Protein AF-A0A950WHE6-F1 (afdb_monomer_lite)

Foldseek 3Di:
DPPPPVVCPVVVVVLVVQQVVCCVPPVDRDNDPLLLLQLLLLLVLLPLLLVLLVVCLVPPVQLLNVCSVPADPHSCCQQPPCPHSQNVSVHSVRNSVCSVVSSVNSCVVCVPSLVVQLVVLLVVLLPQAFPCFVQAADVPHVLVCCVPPHDPVSNVVCCVDCSNVRNDDDDPVNRVVLVVLLVVLLVLLVVLLVLCVVVVHPLNVLSVVLNVQLSVQSSCDRSSHPRHNVSNNVSSVSRNVSSVVSVVVSVVPDPDD

Secondary structure (DSSP, 8-state):
----THHHHHHHHHHHHHHHHHHHHHS---SSTTTHHHHHHHHHHHSHHHHHHHHHHHHH--TTGGGGGG--SSHHHHHH-TTSHHHHTT-HHHHHHHHHHHHHHHHHH-HHHHHHHHHHHHHHHHH---S-TT-S--TTTTHHHHHHHS-HHHHHHHHTSTTTTT-----HHHHHHHHHHHHHHHHHHHHHHHHHHHTT-THHHHHHHHHHHHHHHHIIIIISS---HHHH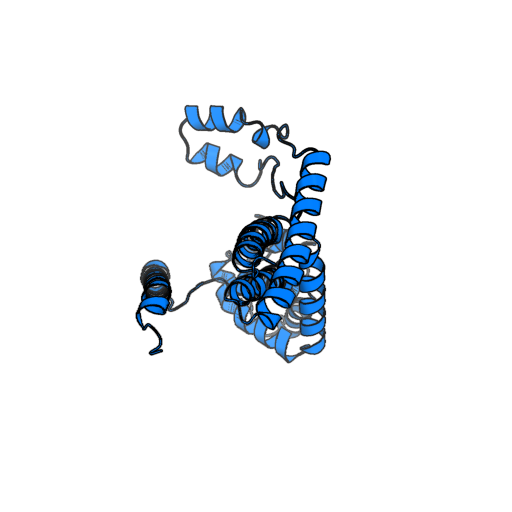HHHHTHHHHHHHHHHHHHHHTS---

Structure (mmCIF, N/CA/C/O backbone):
data_AF-A0A950WHE6-F1
#
_entry.id   AF-A0A950WHE6-F1
#
loop_
_atom_site.group_PDB
_atom_site.id
_atom_site.type_symbol
_atom_site.label_atom_id
_atom_site.label_alt_id
_atom_site.label_comp_id
_atom_site.label_asym_id
_atom_site.label_entity_id
_atom_site.label_seq_id
_atom_site.pdbx_PDB_ins_code
_atom_site.Cartn_x
_atom_site.Cartn_y
_atom_site.Cartn_z
_atom_site.occupancy
_atom_site.B_iso_or_equiv
_atom_site.auth_seq_id
_atom_site.auth_comp_id
_atom_site.auth_asym_id
_atom_site.auth_atom_id
_atom_site.pdbx_PDB_model_num
ATOM 1 N N . GLY A 1 1 ? -35.016 -7.925 12.624 1.00 45.34 1 GLY A N 1
ATOM 2 C CA . GLY A 1 1 ? -35.057 -6.762 11.718 1.00 45.34 1 GLY A CA 1
ATOM 3 C C . GLY A 1 1 ? -34.747 -7.239 10.319 1.00 45.34 1 GLY A C 1
ATOM 4 O O . GLY A 1 1 ? -33.824 -8.028 10.174 1.00 45.34 1 GLY A O 1
ATOM 5 N N . ARG A 1 2 ? -35.537 -6.843 9.314 1.00 50.69 2 ARG A N 1
ATOM 6 C CA . ARG A 1 2 ? -35.245 -7.173 7.909 1.00 50.69 2 ARG A CA 1
ATOM 7 C C . ARG A 1 2 ? -33.917 -6.495 7.535 1.00 50.69 2 ARG A C 1
ATOM 9 O O . ARG A 1 2 ? -33.765 -5.323 7.880 1.00 50.69 2 ARG A O 1
ATOM 16 N N . PRO A 1 3 ? -32.951 -7.184 6.907 1.00 52.34 3 PRO A N 1
ATOM 17 C CA . PRO A 1 3 ? -31.735 -6.527 6.447 1.00 52.34 3 PRO A CA 1
ATOM 18 C C . PRO A 1 3 ? -32.130 -5.417 5.466 1.00 52.34 3 PRO A C 1
ATOM 20 O O . PRO A 1 3 ? -32.827 -5.671 4.485 1.00 52.34 3 PRO A O 1
ATOM 23 N N . ASN A 1 4 ? -31.749 -4.173 5.766 1.00 60.53 4 ASN A N 1
ATOM 24 C CA . ASN A 1 4 ? -31.996 -3.036 4.885 1.00 60.53 4 ASN A CA 1
ATOM 25 C C . ASN A 1 4 ? -31.201 -3.246 3.591 1.00 60.53 4 ASN A C 1
ATOM 27 O O . ASN A 1 4 ? -30.007 -2.950 3.542 1.00 60.53 4 ASN A O 1
ATOM 31 N N . CYS A 1 5 ? -31.868 -3.717 2.534 1.00 56.06 5 CYS A N 1
ATOM 32 C CA . CYS A 1 5 ? -31.293 -3.880 1.194 1.00 56.06 5 CYS A CA 1
ATOM 33 C C . CYS A 1 5 ? -30.616 -2.598 0.660 1.00 56.06 5 CYS A C 1
ATOM 35 O O . CYS A 1 5 ? -29.763 -2.681 -0.217 1.00 56.06 5 CYS A O 1
ATOM 37 N N . GLY A 1 6 ? -30.930 -1.422 1.220 1.00 63.22 6 GLY A N 1
ATOM 38 C CA . GLY A 1 6 ? -30.308 -0.146 0.857 1.00 63.22 6 GLY A CA 1
ATOM 39 C C . GLY A 1 6 ? -28.840 0.023 1.273 1.00 63.22 6 GLY A C 1
ATOM 40 O O . GLY A 1 6 ? -28.131 0.789 0.632 1.00 63.22 6 GLY A O 1
ATOM 41 N N . VAL A 1 7 ? -28.341 -0.695 2.290 1.00 73.38 7 VAL A N 1
ATOM 42 C CA . VAL A 1 7 ? -26.958 -0.493 2.786 1.00 73.38 7 VAL A CA 1
ATOM 43 C C . VAL A 1 7 ? -25.913 -0.993 1.783 1.00 73.38 7 VAL A C 1
ATOM 45 O O . VAL A 1 7 ? -24.841 -0.406 1.660 1.00 73.38 7 VAL A O 1
ATOM 48 N N . LEU A 1 8 ? -26.237 -2.041 1.020 1.00 83.50 8 LEU A N 1
ATOM 49 C CA . LEU A 1 8 ? -25.351 -2.577 -0.017 1.00 83.50 8 LEU A CA 1
ATOM 50 C C . LEU A 1 8 ? -25.575 -1.937 -1.389 1.00 83.50 8 LEU A C 1
ATOM 52 O O . LEU A 1 8 ? -24.740 -2.102 -2.273 1.00 83.50 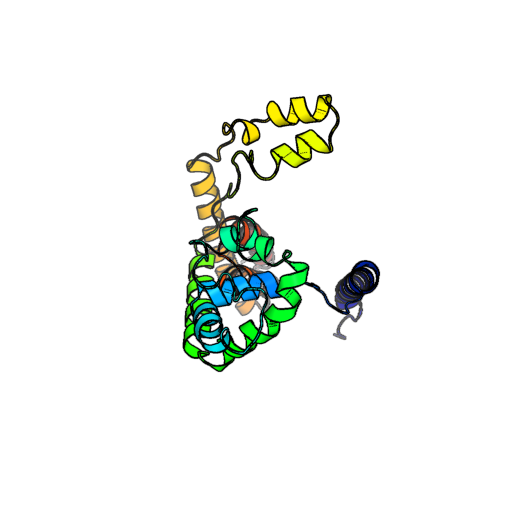8 LEU A O 1
ATOM 56 N N . ALA A 1 9 ? -26.658 -1.178 -1.575 1.00 86.38 9 ALA A N 1
ATOM 57 C CA . ALA A 1 9 ? -26.959 -0.558 -2.860 1.00 86.38 9 ALA A CA 1
ATOM 58 C C . ALA A 1 9 ? -25.828 0.380 -3.301 1.00 86.38 9 ALA A C 1
ATOM 60 O O . ALA A 1 9 ? -25.343 0.256 -4.419 1.00 86.38 9 ALA A O 1
ATOM 61 N N . ALA A 1 10 ? -25.347 1.248 -2.406 1.00 87.19 10 ALA A N 1
ATOM 62 C CA . ALA A 1 10 ? -24.261 2.181 -2.702 1.00 87.19 10 ALA A CA 1
ATOM 63 C C . ALA A 1 10 ? -22.937 1.495 -3.112 1.00 87.19 10 ALA A C 1
ATOM 65 O O . ALA A 1 10 ? -22.432 1.822 -4.188 1.00 87.19 10 ALA A O 1
ATOM 66 N N . PRO A 1 11 ? -22.368 0.535 -2.348 1.00 89.38 11 PRO A N 1
ATOM 67 C CA . PRO A 1 11 ? -21.137 -0.134 -2.766 1.00 89.38 11 PRO A CA 1
ATOM 68 C C . PRO A 1 11 ? -21.323 -0.966 -4.040 1.00 89.38 11 PRO A C 1
ATOM 70 O O . PRO A 1 11 ? -20.419 -0.995 -4.870 1.00 89.38 11 PRO A O 1
ATOM 73 N N . ILE A 1 12 ? -22.489 -1.590 -4.250 1.00 92.69 12 ILE A N 1
ATOM 74 C CA . ILE A 1 12 ? -22.782 -2.309 -5.500 1.00 92.69 12 ILE A CA 1
ATOM 75 C C . ILE A 1 12 ? -22.782 -1.347 -6.689 1.00 92.69 12 ILE A C 1
ATOM 77 O O . ILE A 1 12 ? -22.157 -1.639 -7.705 1.00 92.69 12 ILE A O 1
ATOM 81 N N . LEU A 1 13 ? -23.435 -0.190 -6.560 1.00 93.56 13 LEU A N 1
ATOM 82 C CA . LEU A 1 13 ? -23.495 0.816 -7.621 1.00 93.56 13 LEU A CA 1
ATOM 83 C C . LEU A 1 13 ? -22.106 1.389 -7.926 1.00 93.56 13 LEU A C 1
ATOM 85 O O . LEU A 1 13 ? -21.753 1.550 -9.092 1.00 93.56 13 LEU A O 1
ATOM 89 N N . ALA A 1 14 ? -21.290 1.617 -6.894 1.00 92.06 14 ALA A N 1
ATOM 90 C CA . ALA A 1 14 ? -19.902 2.041 -7.049 1.00 92.06 14 ALA A CA 1
ATOM 91 C C . ALA A 1 14 ? -19.050 0.983 -7.774 1.00 92.06 14 ALA A C 1
ATOM 93 O O . ALA A 1 14 ? -18.326 1.318 -8.711 1.00 92.06 14 ALA A O 1
ATOM 94 N N . MET A 1 15 ? -19.169 -0.297 -7.398 1.00 93.75 15 MET A N 1
ATOM 95 C CA . MET A 1 15 ? -18.480 -1.396 -8.089 1.00 93.75 15 MET A CA 1
ATOM 96 C C . MET A 1 15 ? -18.940 -1.524 -9.543 1.00 93.75 15 MET A C 1
ATOM 98 O O . MET A 1 15 ? -18.107 -1.667 -10.434 1.00 93.75 15 MET A O 1
ATOM 102 N N . ALA A 1 16 ? -20.246 -1.425 -9.803 1.00 93.88 16 ALA A N 1
ATOM 103 C CA . ALA A 1 16 ? -20.796 -1.482 -11.153 1.00 93.88 16 ALA A CA 1
ATOM 104 C C . ALA A 1 16 ? -20.282 -0.324 -12.022 1.00 93.88 16 ALA A C 1
ATOM 106 O O . ALA A 1 16 ? -19.856 -0.552 -13.156 1.00 93.88 16 ALA A O 1
ATOM 107 N N . ALA A 1 17 ? -20.253 0.900 -11.487 1.00 94.06 17 ALA A N 1
ATOM 108 C CA . ALA A 1 17 ? -19.699 2.061 -12.178 1.00 94.06 17 ALA A CA 1
ATOM 109 C C . ALA A 1 17 ? -18.202 1.883 -12.487 1.00 94.06 17 ALA A C 1
ATOM 111 O O . ALA A 1 17 ? -17.773 2.138 -13.613 1.00 94.06 17 ALA A O 1
ATOM 112 N N . LEU A 1 18 ? -17.421 1.376 -11.525 1.00 93.44 18 LEU A N 1
ATOM 113 C CA . LEU A 1 18 ? -15.992 1.111 -11.702 1.00 93.44 18 LEU A CA 1
ATOM 114 C C . LEU A 1 18 ? -15.733 0.059 -12.790 1.00 93.44 18 LEU A C 1
ATOM 116 O O . LEU A 1 18 ? -14.922 0.281 -13.688 1.00 93.44 18 LEU A O 1
ATOM 120 N N . VAL A 1 19 ? -16.453 -1.066 -12.750 1.00 95.00 19 VAL A N 1
ATOM 121 C CA . VAL A 1 19 ? -16.343 -2.122 -13.768 1.00 95.00 19 VAL A CA 1
ATOM 122 C C . VAL A 1 19 ? -16.750 -1.593 -15.141 1.00 95.00 19 VAL A C 1
ATOM 124 O O . VAL A 1 19 ? -16.059 -1.860 -16.120 1.00 95.00 19 VAL A O 1
ATOM 127 N N . THR A 1 20 ? -17.822 -0.802 -15.221 1.00 95.19 20 THR A N 1
ATOM 128 C CA . THR A 1 20 ? -18.281 -0.202 -16.484 1.00 95.19 20 THR A CA 1
ATOM 129 C C . THR A 1 20 ? -17.207 0.700 -17.088 1.00 95.19 20 THR A C 1
ATOM 131 O O . THR A 1 20 ? -16.910 0.586 -18.276 1.00 95.19 20 THR A O 1
ATOM 134 N N . MET A 1 21 ? -16.562 1.539 -16.272 1.00 92.94 21 MET A N 1
ATOM 135 C CA . MET A 1 21 ? -15.446 2.366 -16.735 1.00 92.94 21 MET A CA 1
ATOM 136 C C . MET A 1 21 ? -14.259 1.532 -17.214 1.00 92.94 21 MET A C 1
ATOM 138 O O . MET A 1 21 ? -13.680 1.832 -18.255 1.00 92.94 21 MET A O 1
ATOM 142 N N . ASN A 1 22 ? -13.923 0.451 -16.513 1.00 92.50 22 ASN A N 1
ATOM 143 C CA . ASN A 1 22 ? -12.840 -0.439 -16.926 1.00 92.50 22 ASN A CA 1
ATOM 144 C C . ASN A 1 22 ? -13.149 -1.182 -18.236 1.00 92.50 22 ASN A C 1
ATOM 146 O O . ASN A 1 22 ? -12.255 -1.368 -19.066 1.00 92.50 22 ASN A O 1
ATOM 150 N N . VAL A 1 23 ? -14.409 -1.548 -18.476 1.00 92.69 23 VAL A N 1
ATOM 151 C CA . VAL A 1 23 ? -14.842 -2.087 -19.772 1.00 92.69 23 VAL A CA 1
ATOM 152 C C . VAL A 1 23 ? -14.713 -1.020 -20.860 1.00 92.69 23 VAL A C 1
ATOM 154 O O . VAL A 1 23 ? -14.126 -1.300 -21.900 1.00 92.69 23 VAL A O 1
ATOM 157 N N . ALA A 1 24 ? -15.177 0.207 -20.617 1.00 93.81 24 ALA A N 1
ATOM 158 C CA . ALA A 1 24 ? -15.126 1.287 -21.603 1.00 93.81 24 ALA A CA 1
ATOM 159 C C . ALA A 1 24 ? -13.689 1.724 -21.954 1.00 93.81 24 ALA A C 1
ATOM 161 O O . ALA A 1 24 ? -13.370 1.911 -23.125 1.00 93.81 24 ALA A O 1
ATOM 162 N N . ALA A 1 25 ? -12.810 1.864 -20.958 1.00 91.12 25 ALA A N 1
ATOM 163 C CA . ALA A 1 25 ? -11.447 2.370 -21.143 1.00 91.12 25 ALA A CA 1
ATOM 164 C C . ALA A 1 25 ? -10.425 1.280 -21.510 1.00 91.12 25 ALA A C 1
ATOM 166 O O . ALA A 1 25 ? -9.402 1.562 -22.141 1.00 91.12 25 ALA A O 1
ATOM 167 N N . HIS A 1 26 ? -10.656 0.033 -21.086 1.00 88.06 26 HIS A N 1
ATOM 168 C CA . HIS A 1 26 ? -9.668 -1.044 -21.198 1.00 88.06 26 HIS A CA 1
ATOM 169 C C . HIS A 1 26 ? -10.203 -2.332 -21.828 1.00 88.06 26 HIS A C 1
ATOM 171 O O . HIS A 1 26 ? -9.409 -3.244 -22.062 1.00 88.06 26 HIS A O 1
ATOM 177 N N . GLY A 1 27 ? -11.507 -2.432 -22.101 1.00 86.94 27 GLY A N 1
ATOM 178 C CA . GLY A 1 27 ? -12.127 -3.635 -22.661 1.00 86.94 27 GLY A CA 1
ATOM 179 C C . GLY A 1 27 ? -12.122 -4.833 -21.708 1.00 86.94 27 GLY A C 1
ATOM 180 O O . GLY A 1 27 ? -12.186 -5.970 -22.165 1.00 86.94 27 GLY A O 1
ATOM 181 N N . ARG A 1 28 ? -11.990 -4.611 -20.390 1.00 85.44 28 ARG A N 1
ATOM 182 C CA . ARG A 1 28 ? -11.867 -5.679 -19.382 1.00 85.44 28 ARG A CA 1
ATOM 183 C C . ARG A 1 28 ? -12.930 -5.556 -18.295 1.00 85.44 28 ARG A C 1
ATOM 185 O O . ARG A 1 28 ? -13.057 -4.510 -17.665 1.00 85.44 28 ARG A O 1
ATOM 192 N N . VAL A 1 29 ? -13.620 -6.661 -18.011 1.00 89.94 29 VAL A N 1
ATOM 193 C CA . VAL A 1 29 ? -14.501 -6.794 -16.841 1.00 89.94 29 VAL A CA 1
ATOM 194 C C . VAL A 1 29 ? -13.625 -7.046 -15.614 1.00 89.94 29 VAL A C 1
ATOM 196 O O . VAL A 1 29 ? -13.277 -8.180 -15.303 1.00 89.94 29 VAL A O 1
ATOM 199 N N . SER A 1 30 ? -13.193 -5.975 -14.953 1.00 87.56 30 SER A N 1
ATOM 200 C CA . SER A 1 30 ? -12.344 -6.054 -13.763 1.00 87.56 30 SER A CA 1
ATOM 201 C C . SER A 1 30 ? -12.554 -4.837 -12.866 1.00 87.56 30 SER A C 1
ATOM 203 O O . SER A 1 30 ? -12.912 -3.764 -13.347 1.00 87.56 30 SER A O 1
ATOM 205 N N . LEU A 1 31 ? -12.305 -4.992 -11.564 1.00 86.25 31 LEU A N 1
ATOM 206 C CA . LEU A 1 31 ? -12.176 -3.868 -10.629 1.00 86.25 31 LEU A CA 1
ATOM 207 C C . LEU A 1 31 ? -10.817 -3.165 -10.782 1.00 86.25 31 LEU A C 1
ATOM 209 O O . LEU A 1 31 ? -10.718 -1.961 -10.573 1.00 86.25 31 LEU A O 1
ATOM 213 N N . SER A 1 32 ? -9.784 -3.914 -11.176 1.00 87.31 32 SER A N 1
ATOM 214 C CA . SER A 1 32 ? -8.417 -3.430 -11.379 1.00 87.31 32 SER A CA 1
ATOM 215 C C . SER A 1 32 ? -7.785 -4.158 -12.576 1.00 87.31 32 SER A C 1
ATOM 217 O O . SER A 1 32 ? -7.240 -5.254 -12.421 1.00 87.31 32 SER A O 1
ATOM 219 N N . PRO A 1 33 ? -7.882 -3.602 -13.800 1.00 85.62 33 PRO A N 1
ATOM 220 C CA . PRO A 1 33 ? -7.503 -4.293 -15.039 1.00 85.62 33 PRO A CA 1
ATOM 221 C C . PRO A 1 33 ? -6.046 -4.760 -15.125 1.00 85.62 33 PRO A C 1
ATOM 223 O O . PRO A 1 33 ? -5.769 -5.697 -15.874 1.00 85.62 33 PRO A O 1
ATOM 226 N N . TYR A 1 34 ? -5.146 -4.112 -14.378 1.00 90.88 34 TYR A N 1
ATOM 227 C CA . TYR A 1 34 ? -3.704 -4.392 -14.335 1.00 90.88 34 TYR A CA 1
ATOM 228 C C . TYR A 1 34 ? -3.183 -4.544 -12.895 1.00 90.88 34 TYR A C 1
ATOM 230 O O . TYR A 1 34 ? -1.987 -4.407 -12.644 1.00 90.88 34 TYR A O 1
ATOM 238 N N . GLY A 1 35 ? -4.075 -4.821 -11.934 1.00 90.00 35 GLY A N 1
ATOM 239 C CA . GLY A 1 35 ? -3.703 -5.012 -10.526 1.00 90.00 35 GLY A CA 1
ATOM 240 C C . GLY A 1 35 ? -2.755 -6.193 -10.302 1.00 90.00 35 GLY A C 1
ATOM 241 O O . GLY A 1 35 ? -1.994 -6.196 -9.337 1.00 90.00 35 GLY A O 1
ATOM 242 N N . ASN A 1 36 ? -2.738 -7.151 -11.233 1.00 94.56 36 ASN A N 1
ATOM 243 C CA . ASN A 1 36 ? -1.827 -8.289 -11.218 1.00 94.56 36 ASN A CA 1
ATOM 244 C C . ASN A 1 36 ? -0.343 -7.894 -11.281 1.00 94.56 36 ASN A C 1
ATOM 246 O O . ASN A 1 36 ? 0.488 -8.677 -10.846 1.00 94.56 36 ASN A O 1
ATOM 250 N N . MET A 1 37 ? 0.012 -6.688 -11.735 1.00 96.94 37 MET A N 1
ATOM 251 C CA . MET A 1 37 ? 1.408 -6.231 -11.731 1.00 96.94 37 MET A CA 1
ATOM 252 C C . MET A 1 37 ? 1.974 -6.056 -10.319 1.00 96.94 37 MET A C 1
ATOM 254 O O . MET A 1 37 ? 3.142 -6.361 -10.092 1.00 96.94 37 MET A O 1
ATOM 258 N N . PHE A 1 38 ? 1.155 -5.608 -9.364 1.00 95.94 38 PHE A N 1
ATOM 259 C CA . PHE A 1 38 ? 1.584 -5.486 -7.969 1.00 95.94 38 PHE A CA 1
ATOM 260 C C . PHE A 1 38 ? 1.803 -6.857 -7.342 1.00 95.94 38 PHE A C 1
ATOM 262 O O . PHE A 1 38 ? 2.835 -7.080 -6.714 1.00 95.94 38 PHE A O 1
ATOM 269 N N . LEU A 1 39 ? 0.881 -7.792 -7.589 1.00 96.31 39 LEU A N 1
ATOM 270 C CA . LEU A 1 39 ? 1.026 -9.161 -7.109 1.00 96.31 39 LEU A CA 1
ATOM 271 C C . LEU A 1 39 ? 2.199 -9.875 -7.792 1.00 96.31 39 LEU A C 1
ATOM 273 O O . LEU A 1 39 ? 2.942 -10.574 -7.121 1.00 96.31 39 LEU A O 1
ATOM 277 N N . LEU A 1 40 ? 2.421 -9.649 -9.092 1.00 98.12 40 LEU A N 1
ATOM 278 C CA . LEU A 1 40 ? 3.587 -10.158 -9.814 1.00 98.12 40 LEU A CA 1
ATOM 279 C C . LEU A 1 40 ? 4.885 -9.669 -9.168 1.00 98.12 40 LEU A C 1
ATOM 281 O O . LEU A 1 40 ? 5.777 -10.467 -8.899 1.00 98.12 40 LEU A O 1
ATOM 285 N N . ALA A 1 41 ? 4.994 -8.364 -8.906 1.00 97.81 41 ALA A N 1
ATOM 286 C CA . ALA A 1 41 ? 6.146 -7.824 -8.200 1.00 97.81 41 ALA A CA 1
ATOM 287 C C . ALA A 1 41 ? 6.277 -8.466 -6.810 1.00 97.81 41 ALA A C 1
ATOM 289 O O . ALA A 1 41 ? 7.365 -8.896 -6.442 1.00 97.81 41 ALA A O 1
ATOM 290 N N . ARG A 1 42 ? 5.176 -8.607 -6.064 1.00 96.69 42 ARG A N 1
ATOM 291 C CA . ARG A 1 42 ? 5.186 -9.221 -4.732 1.00 96.69 42 ARG A CA 1
ATOM 292 C C . ARG A 1 42 ? 5.735 -10.648 -4.755 1.00 96.69 42 ARG A C 1
ATOM 294 O O . ARG A 1 42 ? 6.759 -10.880 -4.120 1.00 96.69 42 ARG A O 1
ATOM 301 N N . VAL A 1 43 ? 5.170 -11.542 -5.572 1.00 97.88 43 VAL A N 1
ATOM 302 C CA . VAL A 1 43 ? 5.629 -12.944 -5.660 1.00 97.88 43 VAL A CA 1
ATOM 303 C C . VAL A 1 43 ? 7.088 -13.037 -6.124 1.00 97.88 43 VAL A C 1
ATOM 305 O O . VAL A 1 43 ? 7.830 -13.920 -5.700 1.00 97.88 43 VAL A O 1
ATOM 308 N N . ILE A 1 44 ? 7.544 -12.122 -6.991 1.00 97.88 44 ILE A N 1
ATOM 309 C CA . ILE A 1 44 ? 8.940 -12.081 -7.451 1.00 97.88 44 ILE A CA 1
ATOM 310 C C . ILE A 1 44 ? 9.884 -11.742 -6.297 1.00 97.88 44 ILE A C 1
ATOM 312 O O . ILE A 1 44 ? 10.888 -12.431 -6.114 1.00 97.88 44 ILE A O 1
ATOM 316 N N . TYR A 1 45 ? 9.558 -10.710 -5.519 1.00 97.50 45 TYR A N 1
ATOM 317 C CA . TYR A 1 45 ? 10.395 -10.236 -4.415 1.00 97.50 45 TYR A CA 1
ATOM 318 C C . TYR A 1 45 ? 10.192 -11.015 -3.107 1.00 97.50 45 TYR A C 1
ATOM 320 O O . TYR A 1 45 ? 11.015 -10.890 -2.204 1.00 97.50 45 TYR A O 1
ATOM 328 N N . ASP A 1 46 ? 9.155 -11.849 -3.012 1.00 97.62 46 ASP A N 1
ATOM 329 C CA . ASP A 1 46 ? 9.041 -12.908 -2.000 1.00 97.62 46 ASP A CA 1
ATOM 330 C C . ASP A 1 46 ? 9.909 -14.129 -2.326 1.00 97.62 46 ASP A C 1
ATOM 332 O O . ASP A 1 46 ? 10.263 -14.891 -1.428 1.00 97.62 46 ASP A O 1
ATOM 336 N N . GLY A 1 47 ? 10.297 -14.298 -3.595 1.00 97.25 47 GLY A N 1
ATOM 337 C CA . GLY A 1 47 ? 11.163 -15.381 -4.062 1.00 97.25 47 GLY A CA 1
ATOM 338 C C . GLY A 1 47 ? 10.487 -16.351 -5.039 1.00 97.25 47 GLY A C 1
ATOM 339 O O . GLY A 1 47 ? 11.059 -16.570 -6.114 1.00 97.25 47 GLY A O 1
ATOM 340 N N . PRO A 1 48 ? 9.290 -16.908 -4.748 1.00 98.00 48 PRO A N 1
ATOM 341 C CA . PRO A 1 48 ? 8.625 -17.887 -5.613 1.00 98.00 48 PRO A CA 1
ATOM 342 C C . PRO A 1 48 ? 8.450 -17.446 -7.071 1.00 98.00 48 PRO A C 1
ATOM 344 O O . PRO A 1 48 ? 8.677 -18.230 -7.990 1.00 98.00 48 PRO A O 1
ATOM 347 N N . GLY A 1 49 ? 8.116 -16.177 -7.312 1.00 97.62 49 GLY A N 1
ATOM 348 C CA . GLY A 1 49 ? 7.985 -15.620 -8.659 1.00 97.62 49 GLY A CA 1
ATOM 349 C C . GLY A 1 49 ? 9.309 -15.558 -9.418 1.00 97.62 49 GLY A C 1
ATOM 350 O O . GLY A 1 49 ? 9.351 -15.855 -10.610 1.00 97.62 49 GLY A O 1
ATOM 351 N N . MET A 1 50 ? 10.410 -15.232 -8.736 1.00 97.81 50 MET A N 1
ATOM 352 C CA . MET A 1 50 ? 11.742 -15.240 -9.347 1.00 97.81 50 MET A CA 1
ATOM 353 C C . MET A 1 50 ? 12.193 -16.669 -9.671 1.00 97.81 50 MET A C 1
ATOM 355 O O . MET A 1 50 ? 12.792 -16.909 -10.719 1.00 97.81 50 MET A O 1
ATOM 359 N N . GLN A 1 51 ? 11.867 -17.635 -8.810 1.00 97.25 51 GLN A N 1
ATOM 360 C CA . GLN A 1 51 ? 12.107 -19.049 -9.087 1.00 97.25 51 GLN A CA 1
ATOM 361 C C . GLN A 1 51 ? 11.297 -19.527 -10.300 1.00 97.25 51 GLN A C 1
ATOM 363 O O . GLN A 1 51 ? 11.869 -20.142 -11.199 1.00 97.25 51 GLN A O 1
ATOM 368 N N . ALA A 1 52 ? 10.008 -19.181 -10.375 1.00 97.25 52 ALA A N 1
ATOM 369 C CA . ALA A 1 52 ? 9.155 -19.498 -11.518 1.00 97.25 52 ALA A CA 1
ATOM 370 C C . ALA A 1 52 ? 9.722 -18.924 -12.829 1.00 97.25 52 ALA A C 1
ATOM 372 O O . ALA A 1 52 ? 9.816 -19.634 -13.830 1.00 97.25 52 ALA A O 1
ATOM 373 N N . LEU A 1 53 ? 10.175 -17.666 -12.819 1.00 97.75 53 LEU A N 1
ATOM 374 C CA . LEU A 1 53 ? 10.836 -17.052 -13.973 1.00 97.75 53 LEU A CA 1
ATOM 375 C C . LEU A 1 53 ? 12.088 -17.834 -14.392 1.00 97.75 53 LEU A C 1
ATOM 377 O O . LEU A 1 53 ? 12.201 -18.223 -15.551 1.00 97.75 53 LEU A O 1
ATOM 381 N N . ARG A 1 54 ? 13.005 -18.118 -13.462 1.00 96.88 54 ARG A N 1
ATOM 382 C CA . ARG A 1 54 ? 14.258 -18.834 -13.766 1.00 96.88 54 ARG A CA 1
ATOM 383 C C . ARG A 1 54 ? 14.019 -20.234 -14.328 1.00 96.88 54 ARG A C 1
ATOM 385 O O . ARG A 1 54 ? 14.710 -20.633 -15.261 1.00 96.88 54 ARG A O 1
ATOM 392 N N . THR A 1 55 ? 13.038 -20.956 -13.795 1.00 96.94 55 THR A N 1
ATOM 393 C CA . THR A 1 55 ? 12.717 -22.319 -14.237 1.00 96.94 55 THR A CA 1
ATOM 394 C C . THR A 1 55 ? 12.043 -22.340 -15.608 1.00 96.94 55 THR A C 1
ATOM 396 O O . THR A 1 55 ? 12.386 -23.168 -16.450 1.00 96.94 55 THR A O 1
ATOM 399 N N . HIS A 1 56 ? 11.090 -21.439 -15.861 1.00 96.88 56 HIS A N 1
ATOM 400 C CA . HIS A 1 56 ? 10.213 -21.543 -17.032 1.00 96.88 56 HIS A CA 1
ATOM 401 C C . HIS A 1 56 ? 10.627 -20.663 -18.213 1.00 96.88 56 HIS A C 1
ATOM 403 O O . HIS A 1 56 ? 10.235 -20.949 -19.347 1.00 96.88 56 HIS A O 1
ATOM 409 N N . CYS A 1 57 ? 11.459 -19.640 -18.006 1.00 96.62 57 CYS A N 1
ATOM 410 C CA . CYS A 1 57 ? 11.859 -18.734 -19.081 1.00 96.62 57 CYS A CA 1
ATOM 411 C C . CYS A 1 57 ? 12.494 -19.374 -20.327 1.00 96.62 57 CYS A C 1
ATOM 413 O O . CYS A 1 57 ? 12.231 -18.858 -21.415 1.00 96.62 57 CYS A O 1
ATOM 415 N N . PRO A 1 58 ? 13.238 -20.496 -20.246 1.00 94.94 58 PRO A N 1
ATOM 416 C CA . PRO A 1 58 ? 13.749 -21.169 -21.442 1.00 94.94 58 PRO A CA 1
ATOM 417 C C . PRO A 1 58 ? 12.668 -21.656 -22.423 1.00 94.94 58 PRO A C 1
ATOM 419 O O . PRO A 1 58 ? 12.975 -21.877 -23.590 1.00 94.94 58 PRO A O 1
ATOM 422 N N . SER A 1 59 ? 11.419 -21.837 -21.973 1.00 93.62 59 SER A N 1
ATOM 423 C CA . SER A 1 59 ? 10.327 -22.398 -22.790 1.00 93.62 59 SER A CA 1
ATOM 424 C C . SER A 1 59 ? 9.043 -21.560 -22.818 1.00 93.62 59 SER A C 1
ATOM 426 O O . SER A 1 59 ? 8.255 -21.698 -23.749 1.00 93.62 59 SER A O 1
ATOM 428 N N . ALA A 1 60 ? 8.822 -20.679 -21.839 1.00 94.44 60 ALA A N 1
ATOM 429 C CA . ALA A 1 60 ? 7.553 -19.970 -21.678 1.00 94.44 60 ALA A CA 1
ATOM 430 C C . ALA A 1 60 ? 7.362 -18.775 -22.627 1.00 94.44 60 ALA A C 1
ATOM 432 O O . ALA A 1 60 ? 6.229 -18.388 -22.900 1.00 94.44 60 ALA A O 1
ATOM 433 N N . GLY A 1 61 ? 8.452 -18.163 -23.106 1.00 94.56 61 GLY A N 1
ATOM 434 C CA . GLY A 1 61 ? 8.383 -17.002 -24.001 1.00 94.56 61 GLY A CA 1
ATOM 435 C C . GLY A 1 61 ? 7.804 -15.729 -23.367 1.00 94.56 61 GLY A C 1
ATOM 436 O O . GLY A 1 61 ? 7.391 -14.828 -24.096 1.00 94.56 61 GLY A O 1
ATOM 437 N N . TRP A 1 62 ? 7.763 -15.630 -22.032 1.00 97.69 62 TRP A N 1
ATOM 438 C CA . TRP A 1 62 ? 7.265 -14.434 -21.347 1.00 97.69 62 TRP A CA 1
ATOM 439 C C . TRP A 1 62 ? 8.150 -13.216 -21.602 1.00 97.69 62 TRP A C 1
ATOM 441 O O . TRP A 1 62 ? 9.377 -13.302 -21.695 1.00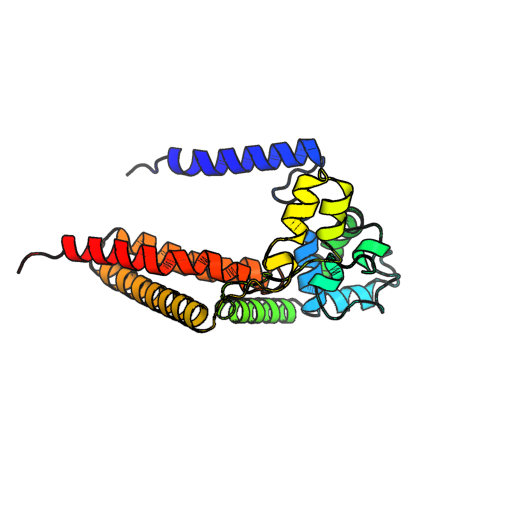 97.69 62 TRP A O 1
ATOM 451 N N . ARG A 1 63 ? 7.527 -12.040 -21.613 1.00 97.62 63 ARG A N 1
ATOM 452 C CA . ARG A 1 63 ? 8.175 -10.757 -21.906 1.00 97.62 63 ARG A CA 1
ATOM 453 C C . ARG A 1 63 ? 9.307 -10.393 -20.947 1.00 97.62 63 ARG A C 1
ATOM 455 O O . ARG A 1 63 ? 10.210 -9.658 -21.332 1.00 97.62 63 ARG A O 1
ATOM 462 N N . LEU A 1 64 ? 9.268 -10.895 -19.712 1.00 97.88 64 LEU A N 1
ATOM 463 C CA . LEU A 1 64 ? 10.304 -10.647 -18.703 1.00 97.88 64 LEU A CA 1
ATOM 464 C C . LEU A 1 64 ? 11.544 -11.539 -18.865 1.00 97.88 64 LEU A C 1
ATOM 466 O O . LEU A 1 64 ? 12.587 -11.234 -18.289 1.00 97.88 64 LEU A O 1
ATOM 470 N N . CYS A 1 65 ? 11.468 -12.612 -19.655 1.00 97.81 65 CYS A N 1
ATOM 471 C CA . CYS A 1 65 ? 12.548 -13.592 -19.763 1.00 97.81 65 CYS A CA 1
ATOM 472 C C . CYS A 1 65 ? 13.887 -13.044 -20.280 1.00 97.81 65 CYS A C 1
ATOM 474 O O . CYS A 1 65 ? 14.912 -13.407 -19.705 1.00 97.81 65 CYS A O 1
ATOM 476 N N . PRO A 1 66 ? 13.936 -12.105 -21.249 1.00 97.50 66 PRO A N 1
ATOM 477 C CA . PRO A 1 66 ? 15.192 -11.465 -21.665 1.00 97.50 66 PRO A CA 1
ATOM 478 C C . PRO A 1 66 ? 15.887 -10.625 -20.574 1.00 97.50 66 PRO A C 1
ATOM 480 O O . PRO A 1 66 ? 16.978 -10.087 -20.787 1.00 97.50 66 PRO A O 1
ATOM 483 N N . PHE A 1 67 ? 15.244 -10.448 -19.418 1.00 96.94 67 PHE A N 1
ATOM 484 C CA . PHE A 1 67 ? 15.704 -9.586 -18.334 1.00 96.94 67 PHE A CA 1
ATOM 485 C C . PHE A 1 67 ? 15.857 -10.323 -17.000 1.00 96.94 67 PHE A C 1
ATOM 487 O O . PHE A 1 67 ? 16.146 -9.659 -16.010 1.00 96.94 67 PHE A O 1
ATOM 494 N N . VAL A 1 68 ? 15.691 -11.653 -16.953 1.00 96.06 68 VAL A N 1
ATOM 495 C CA . VAL A 1 68 ? 15.644 -12.441 -15.701 1.00 96.06 68 VAL A CA 1
ATOM 496 C C . VAL A 1 68 ? 16.862 -12.227 -14.786 1.00 96.06 68 VAL A C 1
ATOM 498 O O . VAL A 1 68 ? 16.711 -12.177 -13.568 1.00 96.06 68 VAL A O 1
ATOM 501 N N . ASP A 1 69 ? 18.041 -11.978 -15.361 1.00 94.56 69 ASP A N 1
ATOM 502 C CA . ASP A 1 69 ? 19.291 -11.742 -14.619 1.00 94.56 69 ASP A CA 1
ATOM 503 C C . ASP A 1 69 ? 19.568 -10.259 -14.302 1.00 94.56 69 ASP A C 1
ATOM 505 O O . ASP A 1 69 ? 20.618 -9.918 -13.763 1.00 94.56 69 ASP A O 1
ATOM 509 N N . ARG A 1 70 ? 18.649 -9.350 -14.651 1.00 93.88 70 ARG A N 1
ATOM 510 C CA . ARG A 1 70 ? 18.811 -7.887 -14.519 1.00 93.88 70 ARG A CA 1
ATOM 511 C C . ARG A 1 70 ? 17.699 -7.233 -13.699 1.00 93.88 70 ARG A C 1
ATOM 513 O O . ARG A 1 70 ? 17.358 -6.071 -13.916 1.00 93.88 70 ARG A O 1
ATOM 520 N N . PHE A 1 71 ? 17.103 -7.975 -12.771 1.00 96.94 71 PHE A N 1
ATOM 521 C CA . PHE A 1 71 ? 16.093 -7.418 -11.877 1.00 96.94 71 PHE A CA 1
ATOM 522 C C . PHE A 1 71 ? 16.738 -6.483 -10.845 1.00 96.94 71 PHE A C 1
ATOM 524 O O . PHE A 1 71 ? 17.795 -6.809 -10.299 1.00 96.94 71 PHE A O 1
ATOM 531 N N . PRO A 1 72 ? 16.126 -5.321 -10.562 1.00 96.56 72 PRO A N 1
ATOM 532 C CA . PRO A 1 72 ? 16.638 -4.404 -9.555 1.00 96.56 72 PRO A CA 1
ATOM 533 C C . PRO A 1 72 ? 16.414 -4.951 -8.140 1.00 96.56 72 PRO A C 1
ATOM 535 O O . PRO A 1 72 ? 15.717 -5.944 -7.934 1.00 96.56 72 PRO A O 1
ATOM 538 N N . GLN A 1 73 ? 16.972 -4.276 -7.137 1.00 94.94 73 GLN A N 1
ATOM 539 C CA . GLN A 1 73 ? 16.920 -4.747 -5.750 1.00 94.94 73 GLN A CA 1
ATOM 540 C C . GLN A 1 73 ? 15.530 -4.668 -5.104 1.00 94.94 73 GLN A C 1
ATOM 542 O O . GLN A 1 73 ? 15.281 -5.387 -4.141 1.00 94.94 73 GLN A O 1
ATOM 547 N N . THR A 1 74 ? 14.626 -3.816 -5.603 1.00 95.00 74 THR A N 1
ATOM 548 C CA . THR A 1 74 ? 13.306 -3.607 -4.985 1.00 95.00 74 THR A CA 1
ATOM 549 C C . THR A 1 74 ? 12.162 -3.678 -5.992 1.00 95.00 74 THR A C 1
ATOM 551 O O . THR A 1 74 ? 12.325 -3.358 -7.172 1.00 95.00 74 THR A O 1
ATOM 554 N N . SER A 1 75 ? 10.977 -4.044 -5.501 1.00 95.31 75 SER A N 1
ATOM 555 C CA . SER A 1 75 ? 9.725 -4.069 -6.263 1.00 95.31 75 SER A CA 1
ATOM 556 C C . SER A 1 75 ? 9.370 -2.707 -6.854 1.00 95.31 75 SER A C 1
ATOM 558 O O . SER A 1 75 ? 8.955 -2.644 -8.007 1.00 95.31 75 SER A O 1
ATOM 560 N N . ASP A 1 76 ? 9.594 -1.610 -6.127 1.00 93.56 76 ASP A N 1
ATOM 561 C CA . ASP A 1 76 ? 9.334 -0.263 -6.650 1.00 93.56 76 ASP A CA 1
ATOM 562 C C . ASP A 1 76 ? 10.263 0.085 -7.806 1.00 93.56 76 ASP A C 1
ATOM 564 O O . ASP A 1 76 ? 9.835 0.661 -8.803 1.00 93.56 76 ASP A O 1
ATOM 568 N N . GLN A 1 77 ? 11.534 -0.311 -7.714 1.00 94.88 77 GLN A N 1
ATOM 569 C CA . GLN A 1 77 ? 12.467 -0.130 -8.816 1.00 94.88 77 GLN A CA 1
ATOM 570 C C . GLN A 1 77 ? 12.062 -0.973 -10.028 1.00 94.88 77 GLN A C 1
ATOM 572 O O . GLN A 1 77 ? 12.159 -0.502 -11.159 1.00 94.88 77 GLN A O 1
ATOM 577 N N . PHE A 1 78 ? 11.579 -2.195 -9.804 1.00 97.31 78 PHE A N 1
ATOM 578 C CA . PHE A 1 78 ? 11.079 -3.070 -10.861 1.00 97.31 78 PHE A CA 1
ATOM 579 C C . PHE A 1 78 ? 9.831 -2.510 -11.548 1.00 97.31 78 PHE A C 1
ATOM 581 O O . PHE A 1 78 ? 9.745 -2.551 -12.774 1.00 97.31 78 PHE A O 1
ATOM 588 N N . LEU A 1 79 ? 8.887 -1.958 -10.787 1.00 95.69 79 LEU A N 1
ATOM 589 C CA . LEU A 1 79 ? 7.660 -1.385 -11.333 1.00 95.69 79 LEU A CA 1
ATOM 590 C C . LEU A 1 79 ? 7.931 -0.048 -12.036 1.00 95.69 79 LEU A C 1
ATOM 592 O O . LEU A 1 79 ? 7.516 0.148 -13.173 1.00 95.69 79 LEU A O 1
ATOM 596 N N . TRP A 1 80 ? 8.657 0.866 -11.392 1.00 92.50 80 TRP A N 1
ATOM 597 C CA . TRP A 1 80 ? 8.563 2.287 -11.738 1.00 92.50 80 TRP A CA 1
ATOM 598 C C . TRP A 1 80 ? 9.791 2.892 -12.411 1.00 92.50 80 TRP A C 1
ATOM 600 O O . TRP A 1 80 ? 9.659 3.940 -13.046 1.00 92.50 80 TRP A O 1
ATOM 610 N N . ARG A 1 81 ? 10.986 2.292 -12.299 1.00 91.62 81 ARG A N 1
ATOM 611 C CA . ARG A 1 81 ? 12.166 2.869 -12.963 1.00 91.62 81 ARG A CA 1
ATOM 612 C C . ARG A 1 81 ? 12.028 2.792 -14.481 1.00 91.62 81 ARG A C 1
ATOM 614 O O . ARG A 1 81 ? 11.605 1.779 -15.029 1.00 91.62 81 ARG A O 1
ATOM 621 N N . ALA A 1 82 ? 12.475 3.841 -15.166 1.00 90.38 82 ALA A N 1
ATOM 622 C CA . ALA A 1 82 ? 12.439 3.909 -16.626 1.00 90.38 82 ALA A CA 1
ATOM 623 C C . ALA A 1 82 ? 13.274 2.807 -17.309 1.00 90.38 82 ALA A C 1
ATOM 625 O O . ALA A 1 82 ? 12.939 2.379 -18.409 1.00 90.38 82 ALA A O 1
ATOM 626 N N . ASP A 1 83 ? 14.336 2.336 -16.651 1.00 92.94 83 ASP A N 1
ATOM 627 C CA . ASP A 1 83 ? 15.227 1.266 -17.110 1.00 92.94 83 ASP A CA 1
ATOM 628 C C . ASP A 1 83 ? 14.877 -0.114 -16.523 1.00 92.94 83 ASP A C 1
ATOM 630 O O . ASP A 1 83 ? 15.662 -1.056 -16.643 1.00 92.94 83 ASP A O 1
ATOM 634 N N . SER A 1 84 ? 13.712 -0.259 -15.879 1.00 95.88 84 SER A N 1
ATOM 635 C CA . SER A 1 84 ? 13.313 -1.526 -15.271 1.00 95.88 84 SER A CA 1
ATOM 636 C C . SER A 1 84 ? 12.976 -2.597 -16.319 1.00 95.88 84 SER A C 1
ATOM 638 O O . SER A 1 84 ? 12.539 -2.270 -17.429 1.00 95.88 84 SER A O 1
ATOM 640 N N . PRO A 1 85 ? 13.070 -3.896 -15.966 1.00 97.12 85 PRO A N 1
ATOM 641 C CA . PRO A 1 85 ? 12.590 -4.979 -16.821 1.00 97.12 85 PRO A CA 1
ATOM 642 C C . PRO A 1 85 ? 11.147 -4.789 -17.302 1.00 97.12 85 PRO A C 1
ATOM 644 O O . PRO A 1 85 ? 10.847 -5.121 -18.443 1.00 97.12 85 PRO A O 1
ATOM 647 N N . VAL A 1 86 ? 10.259 -4.220 -16.474 1.00 97.38 86 VAL A N 1
ATOM 648 C CA . VAL A 1 86 ? 8.865 -3.950 -16.864 1.00 97.38 86 VAL A CA 1
ATOM 649 C C . VAL A 1 86 ? 8.804 -2.953 -18.013 1.00 97.38 86 VAL A C 1
ATOM 651 O O . VAL A 1 86 ? 8.100 -3.188 -18.996 1.00 97.38 86 VAL A O 1
ATOM 654 N N . MET A 1 87 ? 9.544 -1.850 -17.905 1.00 96.31 87 MET A N 1
ATOM 655 C CA . MET A 1 87 ? 9.541 -0.797 -18.917 1.00 96.31 87 MET A CA 1
ATOM 656 C C . MET A 1 87 ? 10.221 -1.257 -20.209 1.00 96.31 87 MET A C 1
ATOM 658 O O . MET A 1 87 ? 9.660 -1.070 -21.290 1.00 96.31 87 MET A O 1
ATOM 662 N N . LEU A 1 88 ? 11.352 -1.961 -20.106 1.00 96.88 88 LEU A N 1
ATOM 663 C CA . LEU A 1 88 ? 12.070 -2.526 -21.254 1.00 96.88 88 LEU A CA 1
ATOM 664 C C . LEU A 1 88 ? 11.279 -3.632 -21.977 1.00 96.88 88 LEU A C 1
ATOM 666 O O . LEU A 1 88 ? 11.418 -3.801 -23.186 1.00 96.88 88 LEU A O 1
ATOM 670 N N . ALA A 1 89 ? 10.406 -4.351 -21.268 1.00 96.88 89 ALA A N 1
ATOM 671 C CA . ALA A 1 89 ? 9.539 -5.399 -21.812 1.00 96.88 89 ALA A CA 1
ATOM 672 C C . ALA A 1 89 ? 8.251 -4.877 -22.498 1.00 96.88 89 ALA A C 1
ATOM 674 O O . ALA A 1 89 ? 7.365 -5.662 -22.868 1.00 96.88 89 ALA A O 1
ATOM 675 N N . GLY A 1 90 ? 8.133 -3.557 -22.683 1.00 95.94 90 GLY A N 1
ATOM 676 C CA . GLY A 1 90 ? 6.981 -2.901 -23.314 1.00 95.94 90 GLY A CA 1
ATOM 677 C C . GLY A 1 90 ? 5.979 -2.291 -22.328 1.00 95.94 90 GLY A C 1
ATOM 678 O O . GLY A 1 90 ? 4.863 -1.948 -22.720 1.00 95.94 90 GLY A O 1
ATOM 679 N N . GLY A 1 91 ? 6.360 -2.155 -21.056 1.00 96.31 91 GLY A N 1
ATOM 680 C CA . GLY A 1 91 ? 5.578 -1.503 -20.010 1.00 96.31 91 GLY A CA 1
ATOM 681 C C . GLY A 1 91 ? 4.558 -2.406 -19.313 1.00 96.31 91 GLY A C 1
ATOM 682 O O . GLY A 1 91 ? 4.260 -3.527 -19.731 1.00 96.31 91 GLY A O 1
ATOM 683 N N . HIS A 1 92 ? 3.971 -1.869 -18.241 1.00 95.62 92 HIS A N 1
ATOM 684 C CA . HIS A 1 92 ? 3.039 -2.559 -17.340 1.00 95.62 92 HIS A CA 1
ATOM 685 C C . HIS A 1 92 ? 1.920 -3.320 -18.058 1.00 95.62 92 HIS A C 1
ATOM 687 O O . HIS A 1 92 ? 1.660 -4.479 -17.754 1.00 95.62 92 HIS A O 1
ATOM 693 N N . LYS A 1 93 ? 1.267 -2.688 -19.042 1.00 94.12 93 LYS A N 1
ATOM 694 C CA . LYS A 1 93 ? 0.155 -3.300 -19.783 1.00 94.12 93 LYS A CA 1
ATOM 695 C C . LYS A 1 93 ? 0.599 -4.522 -20.588 1.00 94.12 93 LYS A C 1
ATOM 697 O O . LYS A 1 93 ? -0.148 -5.492 -20.675 1.00 94.12 93 LYS A O 1
ATOM 702 N N . ALA A 1 94 ? 1.790 -4.464 -21.177 1.00 95.50 94 ALA A N 1
ATOM 703 C CA . ALA A 1 94 ? 2.333 -5.552 -21.971 1.00 95.50 94 ALA A CA 1
ATOM 704 C C . ALA A 1 94 ? 2.728 -6.735 -21.078 1.00 95.50 94 ALA A C 1
ATOM 706 O O . ALA A 1 94 ? 2.314 -7.860 -21.340 1.00 95.50 94 ALA A O 1
ATOM 707 N N . VAL A 1 95 ? 3.459 -6.469 -19.992 1.00 97.56 95 VAL A N 1
ATOM 708 C CA . VAL A 1 95 ? 3.893 -7.490 -19.023 1.00 97.56 95 VAL A CA 1
ATOM 709 C C . VAL A 1 95 ? 2.715 -8.119 -18.274 1.00 97.56 95 VAL A C 1
ATOM 711 O O . VAL A 1 95 ? 2.721 -9.319 -18.015 1.00 97.56 95 VAL A O 1
ATOM 714 N N . SER A 1 96 ? 1.661 -7.347 -17.996 1.00 96.25 96 SER A N 1
ATOM 715 C CA . SER A 1 96 ? 0.439 -7.834 -17.339 1.00 96.25 96 SER A CA 1
ATOM 716 C C . SER A 1 96 ? -0.232 -8.999 -18.081 1.00 96.25 96 SER A C 1
ATOM 718 O O . SER A 1 96 ? -0.954 -9.771 -17.454 1.00 96.25 96 SER A O 1
ATOM 720 N N . ALA A 1 97 ? 0.009 -9.158 -19.389 1.00 94.75 97 ALA A N 1
ATOM 721 C CA . ALA A 1 97 ? -0.496 -10.296 -20.157 1.00 94.75 97 ALA A CA 1
ATOM 722 C C . ALA A 1 97 ? 0.114 -11.643 -19.717 1.00 94.75 97 ALA A C 1
ATOM 724 O O . ALA A 1 97 ? -0.579 -12.655 -19.770 1.00 94.75 97 ALA A O 1
ATOM 725 N N . ASP A 1 98 ? 1.364 -11.641 -19.243 1.00 96.44 98 ASP A N 1
ATOM 726 C CA . ASP A 1 98 ? 2.079 -12.845 -18.791 1.00 96.44 98 ASP A CA 1
ATOM 727 C C . ASP A 1 98 ? 2.008 -13.029 -17.264 1.00 96.44 98 ASP A C 1
ATOM 729 O O . ASP A 1 98 ? 2.230 -14.125 -16.744 1.00 96.44 98 ASP A O 1
ATOM 733 N N . ALA A 1 99 ? 1.691 -11.952 -16.538 1.00 97.44 99 ALA A N 1
ATOM 734 C CA . ALA A 1 99 ? 1.751 -11.881 -15.080 1.00 97.44 99 ALA A CA 1
ATOM 735 C C . ALA A 1 99 ? 0.957 -12.994 -14.379 1.00 97.44 99 ALA A C 1
ATOM 737 O O . ALA A 1 99 ? 1.482 -13.638 -13.474 1.00 97.44 99 ALA A O 1
ATOM 738 N N . ASP A 1 100 ? -0.277 -13.264 -14.813 1.00 96.56 100 ASP A N 1
ATOM 739 C CA . ASP A 1 100 ? -1.149 -14.245 -14.152 1.00 96.56 100 ASP A CA 1
ATOM 740 C C . ASP A 1 100 ? -0.605 -15.677 -14.251 1.00 96.56 100 ASP A C 1
ATOM 742 O O . ASP A 1 100 ? -0.798 -16.476 -13.332 1.00 96.56 100 ASP A O 1
ATOM 746 N N . ALA A 1 101 ? 0.082 -16.012 -15.349 1.00 97.50 101 ALA A N 1
ATOM 747 C CA . ALA A 1 101 ? 0.711 -17.318 -15.518 1.00 97.50 101 ALA A CA 1
ATOM 748 C C . ALA A 1 101 ? 1.889 -17.482 -14.549 1.00 97.50 101 ALA A C 1
ATOM 750 O O . ALA A 1 101 ? 1.975 -18.496 -13.857 1.00 97.50 101 ALA A O 1
ATOM 751 N N . ILE A 1 102 ? 2.738 -16.455 -14.445 1.00 98.00 102 ILE A N 1
ATOM 752 C CA . ILE A 1 102 ? 3.886 -16.434 -13.529 1.00 98.00 102 ILE A CA 1
ATOM 753 C C . ILE A 1 102 ? 3.412 -16.520 -12.076 1.00 98.00 102 ILE A C 1
ATOM 755 O O . ILE A 1 102 ? 3.906 -17.356 -11.324 1.00 98.00 102 ILE A O 1
ATOM 759 N N . ILE A 1 103 ? 2.425 -15.701 -11.692 1.00 98.12 103 ILE A N 1
ATOM 760 C CA . ILE A 1 103 ? 1.840 -15.707 -10.344 1.00 98.12 103 ILE A CA 1
ATOM 761 C C . ILE A 1 103 ? 1.293 -17.095 -10.020 1.00 98.12 103 ILE A C 1
ATOM 763 O O . ILE A 1 103 ? 1.608 -17.651 -8.975 1.00 98.12 103 ILE A O 1
ATOM 767 N N . ARG A 1 104 ? 0.504 -17.692 -10.919 1.00 98.19 104 ARG A N 1
ATOM 768 C CA . ARG A 1 104 ? -0.084 -19.014 -10.678 1.00 98.19 104 ARG A CA 1
ATOM 769 C C . ARG A 1 104 ? 0.977 -20.085 -10.445 1.00 98.19 104 ARG A C 1
ATOM 771 O O . ARG A 1 104 ? 0.814 -20.880 -9.527 1.00 98.19 104 ARG A O 1
ATOM 778 N N . ILE A 1 105 ? 2.034 -20.099 -11.255 1.00 97.50 105 ILE A N 1
ATOM 779 C CA . ILE A 1 105 ? 3.146 -21.047 -11.111 1.00 97.50 105 ILE A CA 1
ATOM 780 C C . ILE A 1 105 ? 3.869 -20.810 -9.783 1.00 97.50 105 ILE A C 1
ATOM 782 O O . ILE A 1 105 ? 4.067 -21.752 -9.026 1.00 97.50 105 ILE A O 1
ATOM 786 N N . ALA A 1 106 ? 4.167 -19.555 -9.443 1.00 97.56 106 ALA A N 1
ATOM 787 C CA . ALA A 1 106 ? 4.806 -19.200 -8.177 1.00 97.56 106 ALA A CA 1
ATOM 788 C C . ALA A 1 106 ? 4.015 -19.710 -6.957 1.00 97.56 106 ALA A C 1
ATOM 790 O O . ALA A 1 106 ? 4.583 -20.349 -6.070 1.00 97.56 106 ALA A O 1
ATOM 791 N N . LEU A 1 107 ? 2.697 -19.481 -6.951 1.00 97.50 107 LEU A N 1
ATOM 792 C CA . LEU A 1 107 ? 1.796 -19.926 -5.885 1.00 97.50 107 LEU A CA 1
ATOM 793 C C . LEU A 1 107 ? 1.665 -21.450 -5.818 1.00 97.50 107 LEU A C 1
ATOM 795 O O . LEU A 1 107 ? 1.542 -22.008 -4.731 1.00 97.50 107 LEU A O 1
ATOM 799 N N . HIS A 1 108 ? 1.648 -22.118 -6.971 1.00 97.75 108 HIS A N 1
ATOM 800 C CA . HIS A 1 108 ? 1.472 -23.563 -7.054 1.00 97.75 108 HIS A CA 1
ATOM 801 C C . HIS A 1 108 ? 2.738 -24.326 -6.649 1.00 97.75 108 HIS A C 1
ATOM 803 O O . HIS A 1 108 ? 2.653 -25.305 -5.910 1.00 97.75 108 HIS A O 1
ATOM 809 N N . ASP A 1 109 ? 3.902 -23.872 -7.107 1.00 96.19 109 ASP A N 1
ATOM 810 C CA . ASP A 1 109 ? 5.158 -24.595 -6.917 1.00 96.19 109 ASP A CA 1
ATOM 811 C C . ASP A 1 109 ? 5.735 -24.383 -5.514 1.00 96.19 109 ASP A C 1
ATOM 813 O O . ASP A 1 109 ? 6.408 -25.266 -4.986 1.00 96.19 109 ASP A O 1
ATOM 817 N N . ASN A 1 110 ? 5.454 -23.235 -4.880 1.00 94.75 110 ASN A N 1
ATOM 818 C CA . ASN A 1 110 ? 5.983 -22.897 -3.554 1.00 94.75 110 ASN A CA 1
ATOM 819 C C . ASN A 1 110 ? 4.939 -22.247 -2.617 1.00 94.75 110 ASN A C 1
ATOM 821 O O . ASN A 1 110 ? 5.196 -21.178 -2.052 1.00 94.75 110 ASN A O 1
ATOM 825 N N . PRO A 1 111 ? 3.779 -22.885 -2.363 1.00 96.62 111 PRO A N 1
ATOM 826 C CA . PRO A 1 111 ? 2.689 -22.280 -1.593 1.00 96.62 111 PRO A CA 1
ATOM 827 C C . PRO A 1 111 ? 3.094 -21.935 -0.156 1.00 96.62 111 PRO A C 1
ATOM 829 O O . PRO A 1 111 ? 2.707 -20.896 0.371 1.00 96.62 111 PRO A O 1
ATOM 832 N N . GLY A 1 112 ? 3.898 -22.787 0.489 1.00 97.88 112 GLY A N 1
ATOM 833 C CA . GLY A 1 112 ? 4.353 -22.553 1.861 1.00 97.88 112 GLY A CA 1
ATOM 834 C C . GLY A 1 112 ? 5.276 -21.339 1.987 1.00 97.88 112 GLY A C 1
ATOM 835 O O . GLY A 1 112 ? 5.146 -20.574 2.942 1.00 97.88 112 GLY A O 1
ATOM 836 N N . ALA A 1 113 ? 6.166 -21.138 1.010 1.00 97.31 113 ALA A N 1
ATOM 837 C CA . ALA A 1 113 ? 7.058 -19.983 0.980 1.00 97.31 113 ALA A CA 1
ATOM 838 C C . ALA A 1 113 ? 6.262 -18.689 0.784 1.00 97.31 113 ALA A C 1
ATOM 840 O O . ALA A 1 113 ? 6.476 -17.732 1.525 1.00 97.31 113 ALA A O 1
ATOM 841 N N . GLU A 1 114 ? 5.291 -18.691 -0.133 1.00 97.62 114 GLU A N 1
ATOM 842 C CA . GLU A 1 114 ? 4.446 -17.520 -0.359 1.00 97.62 114 GLU A CA 1
ATOM 843 C C . GLU A 1 114 ? 3.572 -17.196 0.860 1.00 97.62 114 GLU A C 1
ATOM 845 O O . GLU A 1 114 ? 3.509 -16.047 1.282 1.00 97.62 114 GLU A O 1
ATOM 850 N N . ILE A 1 115 ? 2.931 -18.193 1.483 1.00 97.69 115 ILE A N 1
ATOM 851 C CA . ILE A 1 115 ? 2.128 -17.968 2.698 1.00 97.69 115 ILE A CA 1
ATOM 852 C C . ILE A 1 115 ? 3.005 -17.395 3.819 1.00 97.69 115 ILE A C 1
ATOM 854 O O . ILE A 1 115 ? 2.598 -16.453 4.504 1.00 97.69 115 ILE A O 1
ATOM 858 N N . GLY A 1 116 ? 4.214 -17.934 4.002 1.00 98.19 116 GLY A N 1
ATOM 859 C CA . GLY A 1 116 ? 5.172 -17.420 4.979 1.00 98.19 116 GLY A CA 1
ATOM 860 C C . GLY A 1 116 ? 5.564 -15.969 4.697 1.00 98.19 116 GLY A C 1
ATOM 861 O O . GLY A 1 116 ? 5.554 -15.138 5.609 1.00 98.19 116 GLY A O 1
ATOM 862 N N . ALA A 1 117 ? 5.845 -15.649 3.436 1.00 97.81 117 ALA A N 1
ATOM 863 C CA . ALA A 1 117 ? 6.204 -14.305 3.012 1.00 97.81 117 ALA A CA 1
ATOM 864 C C . ALA A 1 117 ? 5.032 -13.320 3.164 1.00 97.81 117 ALA A C 1
ATOM 866 O O . ALA A 1 117 ? 5.203 -12.252 3.750 1.00 97.81 117 ALA A O 1
ATOM 867 N N . PHE A 1 118 ? 3.818 -13.712 2.772 1.00 97.88 118 PHE A N 1
ATOM 868 C CA . PHE A 1 118 ? 2.587 -12.947 2.973 1.00 97.88 118 PHE A CA 1
ATOM 869 C C . PHE A 1 118 ? 2.371 -12.590 4.450 1.00 97.88 118 PHE A C 1
ATOM 871 O O . PHE A 1 118 ? 2.115 -11.428 4.784 1.00 97.88 118 PHE A O 1
ATOM 878 N N . VAL A 1 119 ? 2.498 -13.569 5.354 1.00 98.00 119 VAL A N 1
ATOM 879 C CA . VAL A 1 119 ? 2.347 -13.347 6.801 1.00 98.00 119 VAL A CA 1
ATOM 880 C C . VAL A 1 119 ? 3.442 -12.420 7.318 1.00 98.00 119 VAL A C 1
ATOM 882 O O . VAL A 1 119 ? 3.138 -11.458 8.024 1.00 98.00 119 VAL A O 1
ATOM 885 N N . HIS A 1 120 ? 4.700 -12.649 6.940 1.00 98.06 120 HIS A N 1
ATOM 886 C CA . HIS A 1 120 ? 5.810 -11.790 7.349 1.00 98.06 120 HIS A CA 1
ATOM 887 C C . HIS A 1 120 ? 5.610 -10.345 6.871 1.00 98.06 120 HIS A C 1
ATOM 889 O O . HIS A 1 120 ? 5.699 -9.413 7.671 1.00 98.06 120 HIS A O 1
ATOM 895 N N . ASN A 1 121 ? 5.257 -10.146 5.603 1.00 97.81 121 ASN A N 1
ATOM 896 C CA . ASN A 1 121 ? 5.009 -8.823 5.043 1.00 97.81 121 ASN A CA 1
ATOM 897 C C . ASN A 1 121 ? 3.800 -8.138 5.700 1.00 97.81 121 ASN A C 1
ATOM 899 O O . ASN A 1 121 ? 3.841 -6.933 5.945 1.00 97.81 121 ASN A O 1
ATOM 903 N N . THR A 1 122 ? 2.757 -8.895 6.056 1.00 97.88 122 THR A N 1
ATOM 904 C CA . THR A 1 122 ? 1.603 -8.393 6.822 1.00 97.88 122 THR A CA 1
ATOM 905 C C . THR A 1 122 ? 2.026 -7.899 8.207 1.00 97.88 122 THR A C 1
ATOM 907 O O . THR A 1 122 ? 1.673 -6.788 8.606 1.00 97.88 122 THR A O 1
ATOM 910 N N . LEU A 1 123 ? 2.817 -8.692 8.937 1.00 97.69 123 LEU A N 1
ATOM 911 C CA . LEU A 1 123 ? 3.326 -8.323 10.262 1.00 97.69 123 LEU A CA 1
ATOM 912 C C . LEU A 1 123 ? 4.258 -7.109 10.192 1.00 97.69 123 LEU A C 1
ATOM 914 O O . LEU A 1 123 ? 4.127 -6.191 10.998 1.00 97.69 123 LEU A O 1
ATOM 918 N N . ARG A 1 124 ? 5.141 -7.063 9.189 1.00 97.69 124 ARG A N 1
ATOM 919 C CA . ARG A 1 124 ? 6.002 -5.907 8.919 1.00 97.69 124 ARG A CA 1
ATOM 920 C C . ARG A 1 124 ? 5.172 -4.659 8.623 1.00 97.69 124 ARG A C 1
ATOM 922 O O . ARG A 1 124 ? 5.445 -3.590 9.155 1.00 97.69 124 ARG A O 1
ATOM 929 N N . GLN A 1 125 ? 4.128 -4.782 7.808 1.00 97.69 125 GLN A N 1
ATOM 930 C CA . GLN A 1 125 ? 3.268 -3.654 7.475 1.00 97.69 125 GLN A CA 1
ATOM 931 C C . GLN A 1 125 ? 2.516 -3.117 8.700 1.00 97.69 125 GLN A C 1
ATOM 933 O O . GLN A 1 125 ? 2.369 -1.902 8.802 1.00 97.69 125 GLN A O 1
ATOM 938 N N . LEU A 1 126 ? 2.089 -3.969 9.645 1.00 96.81 126 LEU A N 1
ATOM 939 C CA . LEU A 1 126 ? 1.444 -3.538 10.898 1.00 96.81 126 LEU A CA 1
ATOM 940 C C . LEU A 1 126 ? 2.313 -2.590 11.734 1.00 96.81 126 LEU A C 1
ATOM 942 O O . LEU A 1 126 ? 1.758 -1.771 12.461 1.00 96.81 126 LEU A O 1
ATOM 946 N N . THR A 1 127 ? 3.640 -2.674 11.624 1.00 95.94 127 THR A N 1
ATOM 947 C CA . THR A 1 127 ? 4.570 -1.787 12.338 1.00 95.94 127 THR A CA 1
ATOM 948 C C . THR A 1 127 ? 5.063 -0.614 11.487 1.00 95.94 127 THR A C 1
ATOM 950 O O . THR A 1 127 ? 5.675 0.304 12.019 1.00 95.94 127 THR A O 1
ATOM 953 N N . MET A 1 128 ? 4.791 -0.607 10.179 1.00 96.81 128 MET A N 1
ATOM 954 C CA . MET A 1 128 ? 5.170 0.471 9.260 1.00 96.81 128 MET A CA 1
ATOM 955 C C . MET A 1 128 ? 4.006 1.441 9.047 1.00 96.81 128 MET A C 1
ATOM 957 O O . MET A 1 128 ? 3.226 1.282 8.111 1.00 96.81 128 MET A O 1
ATOM 961 N N . PHE A 1 129 ? 3.884 2.454 9.905 1.00 96.25 129 PHE A N 1
ATOM 962 C CA . PHE A 1 129 ? 2.801 3.452 9.845 1.00 96.25 129 PHE A CA 1
ATOM 963 C C . PHE A 1 129 ? 3.267 4.884 10.146 1.00 96.25 129 PHE A C 1
ATOM 965 O O . PHE A 1 129 ? 2.487 5.722 10.603 1.00 96.25 129 PHE A O 1
ATOM 972 N N . GLU A 1 130 ? 4.539 5.174 9.884 1.00 94.44 130 GLU A N 1
ATOM 973 C CA . GLU A 1 130 ? 5.084 6.529 10.040 1.00 94.44 130 GLU A CA 1
ATOM 974 C C . GLU A 1 130 ? 4.392 7.516 9.089 1.00 94.44 130 GLU A C 1
ATOM 976 O O . GLU A 1 130 ? 3.912 7.167 8.003 1.00 94.44 130 GLU A O 1
ATOM 981 N N . THR A 1 131 ? 4.310 8.771 9.517 1.00 93.56 131 THR A N 1
ATOM 982 C CA . THR A 1 131 ? 3.771 9.856 8.696 1.00 93.56 131 THR A CA 1
ATOM 983 C C . THR A 1 131 ? 4.864 10.388 7.778 1.00 93.56 131 THR A C 1
ATOM 985 O O . THR A 1 131 ? 6.046 10.278 8.068 1.00 93.56 131 THR A O 1
ATOM 988 N N . GLY A 1 132 ? 4.497 10.997 6.657 1.00 90.88 132 GLY A N 1
ATOM 989 C CA . GLY A 1 132 ? 5.466 11.702 5.815 1.00 90.88 132 GLY A CA 1
ATOM 990 C C . GLY A 1 132 ? 6.319 10.824 4.902 1.00 90.88 132 GLY A C 1
ATOM 991 O O . GLY A 1 132 ? 7.243 11.328 4.275 1.00 90.88 132 GLY A O 1
ATOM 992 N N . ASP A 1 133 ? 5.972 9.546 4.774 1.00 90.50 133 ASP A N 1
ATOM 993 C CA . ASP A 1 133 ? 6.430 8.701 3.672 1.00 90.50 133 ASP A CA 1
ATOM 994 C C . ASP A 1 133 ? 6.199 9.411 2.326 1.00 90.50 133 ASP A C 1
ATOM 996 O O . ASP A 1 133 ? 5.114 9.956 2.096 1.00 90.50 133 ASP A O 1
ATOM 1000 N N . GLU A 1 134 ? 7.212 9.411 1.458 1.00 89.88 134 GLU A N 1
ATOM 1001 C CA . GLU A 1 134 ? 7.249 10.118 0.163 1.00 89.88 134 GLU A CA 1
ATOM 1002 C C . GLU A 1 134 ? 7.229 11.665 0.222 1.00 89.88 134 GLU A C 1
ATOM 1004 O O . GLU A 1 134 ? 7.082 12.321 -0.819 1.00 89.88 134 GLU A O 1
ATOM 1009 N N . ILE A 1 135 ? 7.403 12.282 1.403 1.00 91.69 135 ILE A N 1
ATOM 1010 C CA . ILE A 1 135 ? 7.657 13.731 1.523 1.00 91.69 135 ILE A CA 1
ATOM 1011 C C . ILE A 1 135 ? 9.140 14.007 1.254 1.00 91.69 135 ILE A C 1
ATOM 1013 O O . ILE A 1 135 ? 9.941 14.210 2.160 1.00 91.69 135 ILE A O 1
ATOM 1017 N N . HIS A 1 136 ? 9.484 13.997 -0.026 1.00 92.75 136 HIS A N 1
ATOM 1018 C CA . HIS A 1 136 ? 10.760 14.450 -0.573 1.00 92.75 136 HIS A CA 1
ATOM 1019 C C . HIS A 1 136 ? 10.554 14.909 -2.024 1.00 92.75 136 HIS A C 1
ATOM 1021 O O . HIS A 1 136 ? 9.454 14.783 -2.586 1.00 92.75 136 HIS A O 1
ATOM 1027 N N . ALA A 1 137 ? 11.599 15.450 -2.638 1.00 94.31 137 ALA A N 1
ATOM 1028 C CA . ALA A 1 137 ? 11.603 15.876 -4.025 1.00 94.31 137 ALA A CA 1
ATOM 1029 C C . ALA A 1 137 ? 11.568 14.680 -4.989 1.00 94.31 137 ALA A C 1
ATOM 1031 O O . ALA A 1 137 ? 12.105 13.603 -4.724 1.00 94.31 137 ALA A O 1
ATOM 1032 N N . TRP A 1 138 ? 10.973 14.892 -6.165 1.00 92.75 138 TRP A N 1
ATOM 1033 C CA . TRP A 1 138 ? 10.792 13.863 -7.197 1.00 92.75 138 TRP A CA 1
ATOM 1034 C C . TRP A 1 138 ? 11.336 14.302 -8.566 1.00 92.75 138 TRP A C 1
ATOM 1036 O O . TRP A 1 138 ? 10.588 14.360 -9.551 1.00 92.75 138 TRP A O 1
ATOM 1046 N N . PRO A 1 139 ? 12.643 14.610 -8.667 1.00 91.81 139 PRO A N 1
ATOM 1047 C CA . PRO A 1 139 ? 13.223 15.209 -9.867 1.00 91.81 139 PRO A CA 1
ATOM 1048 C C . PRO A 1 139 ? 13.187 14.288 -11.093 1.00 91.81 139 PRO A C 1
ATOM 1050 O O . PRO A 1 139 ? 13.099 14.771 -12.216 1.00 91.81 139 PRO A O 1
ATOM 1053 N N . GLY A 1 140 ? 13.237 12.967 -10.893 1.00 87.38 140 GLY A N 1
ATOM 1054 C CA . GLY A 1 140 ? 13.250 11.989 -11.987 1.00 87.38 140 GLY A CA 1
ATOM 1055 C C . GLY A 1 140 ? 11.871 11.500 -12.434 1.00 87.38 140 GLY A C 1
ATOM 1056 O O . GLY A 1 140 ? 11.766 10.904 -13.503 1.00 87.38 140 GLY A O 1
ATOM 1057 N N . SER A 1 141 ? 10.823 11.717 -11.634 1.00 85.50 141 SER A N 1
ATOM 1058 C CA . SER A 1 141 ? 9.502 11.123 -11.873 1.00 85.50 141 SER A CA 1
ATOM 1059 C C . SER A 1 141 ? 8.374 12.140 -11.962 1.00 85.50 141 SER A C 1
ATOM 1061 O O . SER A 1 141 ? 7.540 11.980 -12.839 1.00 85.50 141 SER A O 1
ATOM 1063 N N . VAL A 1 142 ? 8.333 13.176 -11.115 1.00 92.12 142 VAL A N 1
ATOM 1064 C CA . VAL A 1 142 ? 7.234 14.163 -11.092 1.00 92.12 142 VAL A CA 1
ATOM 1065 C C . VAL A 1 142 ? 7.631 15.443 -11.812 1.00 92.12 142 VAL A C 1
ATOM 1067 O O . VAL A 1 142 ? 6.889 15.902 -12.680 1.00 92.12 142 VAL A O 1
ATOM 1070 N N . THR A 1 143 ? 8.815 15.986 -11.514 1.00 94.75 143 THR A N 1
ATOM 1071 C CA . THR A 1 143 ? 9.301 17.240 -12.116 1.00 94.75 143 THR A CA 1
ATOM 1072 C C . THR A 1 143 ? 9.200 17.256 -13.649 1.00 94.75 143 THR A C 1
ATOM 1074 O O . THR A 1 143 ? 8.664 18.229 -14.173 1.00 94.75 143 THR A O 1
ATOM 1077 N N . PRO A 1 144 ? 9.560 16.185 -14.391 1.00 94.50 144 PRO A N 1
ATOM 1078 C CA . PRO A 1 144 ? 9.463 16.199 -15.852 1.00 94.50 144 PRO A CA 1
ATOM 1079 C C . PRO A 1 144 ? 8.028 16.349 -16.383 1.00 94.50 144 PRO A C 1
ATOM 1081 O O . PRO A 1 144 ? 7.825 16.931 -17.447 1.00 94.50 144 PRO A O 1
ATOM 1084 N N . TRP A 1 145 ? 7.024 15.844 -15.657 1.00 94.00 145 TRP A N 1
ATOM 1085 C CA . TRP A 1 145 ? 5.612 16.003 -16.034 1.00 94.00 145 TRP A CA 1
ATOM 1086 C C . TRP A 1 145 ? 5.133 17.421 -15.763 1.00 94.00 145 TRP A C 1
ATOM 1088 O O . TRP A 1 145 ? 4.469 18.012 -16.610 1.00 94.00 145 TRP A O 1
ATOM 1098 N N . ILE A 1 146 ? 5.517 17.989 -14.616 1.00 96.62 146 ILE A N 1
ATOM 1099 C CA . ILE A 1 146 ? 5.219 19.388 -14.297 1.00 96.62 146 ILE A CA 1
ATOM 1100 C C . ILE A 1 146 ? 5.832 20.311 -15.353 1.00 96.62 146 ILE A C 1
ATOM 1102 O O . ILE A 1 146 ? 5.148 21.187 -15.882 1.00 96.62 146 ILE A O 1
ATOM 1106 N N . ASP A 1 147 ? 7.087 20.072 -15.727 1.00 95.94 147 ASP A N 1
ATOM 1107 C CA . ASP A 1 147 ? 7.782 20.908 -16.700 1.00 95.94 147 ASP A CA 1
ATOM 1108 C C . ASP A 1 147 ? 7.169 20.851 -18.099 1.00 95.94 147 ASP A C 1
ATOM 1110 O O . ASP A 1 147 ? 7.126 21.872 -18.797 1.00 95.94 147 ASP A O 1
ATOM 1114 N N . ARG A 1 148 ? 6.674 19.675 -18.496 1.00 96.50 148 ARG A N 1
ATOM 1115 C CA . ARG A 1 148 ? 6.078 19.439 -19.811 1.00 96.50 148 ARG A CA 1
ATOM 1116 C C . ARG A 1 148 ? 4.631 19.923 -19.909 1.00 96.50 148 ARG A C 1
ATOM 1118 O O . ARG A 1 148 ? 4.271 20.516 -20.921 1.00 96.50 148 ARG A O 1
ATOM 1125 N N . ASP A 1 149 ? 3.818 19.659 -18.888 1.00 97.25 149 ASP A N 1
ATOM 1126 C CA . ASP A 1 149 ? 2.356 19.722 -19.006 1.00 97.25 149 ASP A CA 1
ATOM 1127 C C . ASP A 1 149 ? 1.738 20.969 -18.347 1.00 97.25 149 ASP A C 1
ATOM 1129 O O . ASP A 1 149 ? 0.567 21.267 -18.588 1.00 97.25 149 ASP A O 1
ATOM 1133 N N . PHE A 1 150 ? 2.497 21.718 -17.532 1.00 97.25 150 PHE A N 1
ATOM 1134 C CA . PHE A 1 150 ? 1.961 22.842 -16.756 1.00 97.25 150 PHE A CA 1
ATOM 1135 C C . PHE A 1 150 ? 2.472 24.222 -17.219 1.00 97.25 150 PHE A C 1
ATOM 1137 O O . PHE A 1 150 ? 3.616 24.360 -17.665 1.00 97.25 150 PHE A O 1
ATOM 1144 N N . PRO A 1 151 ? 1.652 25.289 -17.079 1.00 97.81 151 PRO A N 1
ATOM 1145 C CA . PRO A 1 151 ? 2.056 26.654 -17.414 1.00 97.81 151 PRO A CA 1
ATOM 1146 C C . PRO A 1 151 ? 3.251 27.158 -16.585 1.00 97.81 151 PRO A C 1
ATOM 1148 O O . PRO A 1 151 ? 3.440 26.723 -15.446 1.00 97.81 151 PRO A O 1
ATOM 1151 N N . PRO A 1 152 ? 4.008 28.162 -17.079 1.00 97.94 152 PRO A N 1
ATOM 1152 C CA . PRO A 1 152 ? 5.192 28.690 -16.396 1.00 97.94 152 PRO A CA 1
ATOM 1153 C C . PRO A 1 152 ? 4.970 29.099 -14.935 1.00 97.94 152 PRO A C 1
ATOM 1155 O O . PRO A 1 152 ? 5.842 28.865 -14.102 1.00 97.94 152 PRO A O 1
ATOM 1158 N N . ALA A 1 153 ? 3.806 29.671 -14.615 1.00 97.88 153 ALA A N 1
ATOM 1159 C CA . ALA A 1 153 ? 3.471 30.072 -13.252 1.00 97.88 153 ALA A CA 1
ATOM 1160 C C . ALA A 1 153 ? 3.390 28.871 -12.293 1.00 97.88 153 ALA A C 1
ATOM 1162 O O . ALA A 1 153 ? 3.933 28.929 -11.193 1.00 97.88 153 ALA A O 1
ATOM 1163 N N . GLU A 1 154 ? 2.770 27.766 -12.714 1.00 97.62 154 GLU A N 1
ATOM 1164 C CA . GLU A 1 154 ? 2.657 26.562 -11.883 1.00 97.62 154 GLU A CA 1
ATOM 1165 C C . GLU A 1 154 ? 3.998 25.838 -11.754 1.00 97.62 154 GLU A C 1
ATOM 1167 O O . GLU A 1 154 ? 4.339 25.383 -10.665 1.00 97.62 154 GLU A O 1
ATOM 1172 N N . ARG A 1 155 ? 4.825 25.833 -12.809 1.00 97.69 155 ARG A N 1
ATOM 1173 C CA . ARG A 1 155 ? 6.208 25.329 -12.726 1.00 97.69 155 ARG A CA 1
ATOM 1174 C C . ARG A 1 155 ? 7.034 26.104 -11.705 1.00 97.69 155 ARG A C 1
ATOM 1176 O O . ARG A 1 155 ? 7.710 25.502 -10.876 1.00 97.69 155 ARG A O 1
ATOM 1183 N N . ALA A 1 156 ? 6.936 27.435 -11.718 1.00 97.62 156 ALA A N 1
ATOM 1184 C CA . ALA A 1 156 ? 7.628 28.283 -10.752 1.00 97.62 156 ALA A CA 1
ATOM 1185 C C . ALA A 1 156 ? 7.151 28.020 -9.314 1.00 97.62 156 ALA A C 1
ATOM 1187 O O . ALA A 1 156 ? 7.973 27.913 -8.407 1.00 97.62 156 ALA A O 1
ATOM 1188 N N . ARG A 1 157 ? 5.838 27.854 -9.102 1.00 97.69 157 ARG A N 1
ATOM 1189 C CA . ARG A 1 157 ? 5.271 27.509 -7.786 1.00 97.69 157 ARG A CA 1
ATOM 1190 C C . ARG A 1 157 ? 5.708 26.127 -7.309 1.00 97.69 157 ARG A C 1
ATOM 1192 O O . ARG A 1 157 ? 6.044 25.979 -6.139 1.00 97.69 157 ARG A O 1
ATOM 1199 N N . TYR A 1 158 ? 5.730 25.138 -8.201 1.00 97.12 158 TYR A N 1
ATOM 1200 C CA . TYR A 1 158 ? 6.220 23.796 -7.901 1.00 97.12 158 TYR A CA 1
ATOM 1201 C C . TYR A 1 158 ? 7.705 23.813 -7.529 1.00 97.12 158 TYR A C 1
ATOM 1203 O O . TYR A 1 158 ? 8.065 23.266 -6.491 1.00 97.12 158 TYR A O 1
ATOM 1211 N N . ALA A 1 159 ? 8.556 24.492 -8.303 1.00 96.50 159 ALA A N 1
ATOM 1212 C CA . ALA A 1 159 ? 9.982 24.636 -7.995 1.00 96.50 159 ALA A CA 1
ATOM 1213 C C . ALA A 1 159 ? 10.228 25.393 -6.673 1.00 96.50 159 ALA A C 1
ATOM 1215 O O . ALA A 1 159 ? 11.180 25.112 -5.946 1.00 96.50 159 ALA A O 1
ATOM 1216 N N . ALA A 1 160 ? 9.345 26.335 -6.330 1.00 97.56 160 ALA A N 1
ATOM 1217 C CA . ALA A 1 160 ? 9.387 27.076 -5.073 1.00 97.56 160 ALA A CA 1
ATOM 1218 C C . ALA A 1 160 ? 8.822 26.299 -3.861 1.00 97.56 160 ALA A C 1
ATOM 1220 O O . ALA A 1 160 ? 8.927 26.779 -2.732 1.00 97.56 160 ALA A O 1
ATOM 1221 N N . ALA A 1 161 ? 8.195 25.134 -4.062 1.00 96.94 161 ALA A N 1
ATOM 1222 C CA . ALA A 1 161 ? 7.551 24.392 -2.984 1.00 96.94 161 ALA A CA 1
ATOM 1223 C C . ALA A 1 161 ? 8.578 23.765 -2.030 1.00 96.94 161 ALA A C 1
ATOM 1225 O O . ALA A 1 161 ? 9.583 23.203 -2.463 1.00 96.94 161 ALA A O 1
ATOM 1226 N N . LEU A 1 162 ? 8.273 23.778 -0.727 1.00 96.75 162 LEU A N 1
ATOM 1227 C CA . LEU A 1 162 ? 9.151 23.212 0.305 1.00 96.75 162 LEU A CA 1
ATOM 1228 C C . LEU A 1 162 ? 9.488 21.739 0.047 1.00 96.75 162 LEU A C 1
ATOM 1230 O O . LEU A 1 162 ? 10.629 21.342 0.235 1.00 96.75 162 LEU A O 1
ATOM 1234 N N . GLN A 1 163 ? 8.524 20.933 -0.410 1.00 95.81 163 GLN A N 1
ATOM 1235 C CA . GLN A 1 163 ? 8.769 19.523 -0.725 1.00 95.81 163 GLN A CA 1
ATOM 1236 C C . GLN A 1 163 ? 9.717 19.358 -1.921 1.00 95.81 163 GLN A C 1
ATOM 1238 O O . GLN A 1 163 ? 10.617 18.531 -1.874 1.00 95.81 163 GLN A O 1
ATOM 1243 N N . THR A 1 164 ? 9.547 20.160 -2.975 1.00 96.31 164 THR A N 1
ATOM 1244 C CA . THR A 1 164 ? 10.410 20.120 -4.169 1.00 96.31 164 THR A CA 1
ATOM 1245 C C . THR A 1 164 ? 11.846 20.531 -3.857 1.00 96.31 164 THR A C 1
ATOM 1247 O O . THR A 1 164 ? 12.768 20.097 -4.538 1.00 96.31 164 THR A O 1
ATOM 1250 N N . GLN A 1 165 ? 12.033 21.359 -2.829 1.00 96.44 165 GLN A N 1
ATOM 1251 C CA . GLN A 1 165 ? 13.343 21.783 -2.335 1.00 96.44 165 GLN A CA 1
ATOM 1252 C C . GLN A 1 165 ? 13.901 20.874 -1.228 1.00 96.44 165 GLN A C 1
ATOM 1254 O O . GLN A 1 165 ? 14.923 21.220 -0.644 1.00 96.44 165 GLN A O 1
ATOM 1259 N N . ASP A 1 166 ? 13.234 19.759 -0.900 1.00 95.31 166 ASP A N 1
ATOM 1260 C CA . ASP A 1 166 ? 13.590 18.882 0.230 1.00 95.31 166 ASP A CA 1
ATOM 1261 C C . ASP A 1 166 ? 13.666 19.611 1.591 1.00 95.31 166 ASP A C 1
ATOM 1263 O O . ASP A 1 166 ? 14.367 19.204 2.515 1.00 95.31 166 ASP A O 1
ATOM 1267 N N . LEU A 1 167 ? 12.911 20.704 1.736 1.00 95.38 167 LEU A N 1
ATOM 1268 C CA . LEU A 1 167 ? 12.813 21.499 2.965 1.00 95.38 167 LEU A CA 1
ATOM 1269 C C . LEU A 1 167 ? 11.595 21.130 3.818 1.00 95.38 167 LEU A C 1
ATOM 1271 O O . LEU A 1 167 ? 11.499 21.545 4.975 1.00 95.38 167 LEU A O 1
ATOM 1275 N N . LEU A 1 168 ? 10.633 20.392 3.259 1.00 94.38 168 LEU A N 1
ATOM 1276 C CA . LEU A 1 168 ? 9.478 19.911 4.007 1.00 94.38 168 LEU A CA 1
ATOM 1277 C C . LEU A 1 168 ? 9.845 18.614 4.730 1.00 94.38 168 LEU A C 1
ATOM 1279 O O . LEU A 1 168 ? 10.091 17.601 4.090 1.00 94.38 168 LEU A O 1
ATOM 1283 N N . ALA A 1 169 ? 9.826 18.636 6.058 1.00 91.00 169 ALA A N 1
ATOM 1284 C CA . ALA A 1 169 ? 10.073 17.460 6.883 1.00 91.00 169 ALA A CA 1
ATOM 1285 C C . ALA A 1 169 ? 8.995 17.324 7.960 1.00 91.00 169 ALA A C 1
ATOM 1287 O O . ALA A 1 169 ? 8.449 18.322 8.436 1.00 91.00 169 ALA A O 1
ATOM 1288 N N . VAL A 1 170 ? 8.713 16.086 8.367 1.00 91.88 170 VAL A N 1
ATOM 1289 C CA . VAL A 1 170 ? 7.875 15.798 9.536 1.00 91.88 170 VAL A CA 1
ATOM 1290 C C . VAL A 1 170 ? 8.797 15.641 10.748 1.00 91.88 170 VAL A C 1
ATOM 1292 O O . VAL A 1 170 ? 9.558 14.674 10.796 1.00 91.88 170 VAL A O 1
ATOM 1295 N N . PRO A 1 171 ? 8.768 16.563 11.727 1.00 93.88 171 PRO A N 1
ATOM 1296 C CA . PRO A 1 171 ? 9.625 16.469 12.904 1.00 93.88 171 PRO A CA 1
ATOM 1297 C C . PRO A 1 171 ? 9.348 15.205 13.723 1.00 93.88 171 PRO A C 1
ATOM 1299 O O . PRO A 1 171 ? 8.195 14.794 13.857 1.00 93.88 171 PRO A O 1
ATOM 1302 N N . ASN A 1 172 ? 10.385 14.653 14.360 1.00 94.25 172 ASN A N 1
ATOM 1303 C CA . ASN A 1 172 ? 10.287 13.411 15.142 1.00 94.25 172 ASN A CA 1
ATOM 1304 C C . ASN A 1 172 ? 9.185 13.457 16.209 1.00 94.25 172 ASN A C 1
ATOM 1306 O O . ASN A 1 172 ? 8.427 12.508 16.347 1.00 94.25 172 ASN A O 1
ATOM 1310 N N . TRP A 1 173 ? 9.000 14.590 16.892 1.00 95.56 173 TRP A N 1
ATOM 1311 C CA . TRP A 1 173 ? 7.948 14.707 17.907 1.00 95.56 173 TRP A CA 1
ATOM 1312 C C . TRP A 1 173 ? 6.529 14.554 17.328 1.00 95.56 173 TRP A C 1
ATOM 1314 O O . TRP A 1 173 ? 5.639 14.060 18.018 1.00 95.56 173 TRP A O 1
ATOM 1324 N N . MET A 1 174 ? 6.295 14.961 16.071 1.00 94.56 174 MET A N 1
ATOM 1325 C CA . MET A 1 174 ? 5.007 14.743 15.401 1.00 94.56 174 MET A CA 1
ATOM 1326 C C . MET A 1 174 ? 4.829 13.272 15.032 1.00 94.56 174 MET A C 1
ATOM 1328 O O . MET A 1 174 ? 3.712 12.759 15.113 1.00 94.56 174 MET A O 1
ATOM 1332 N N . GLN A 1 175 ? 5.917 12.598 14.648 1.00 94.12 175 GLN A N 1
ATOM 1333 C CA . GLN A 1 175 ? 5.908 11.157 14.394 1.00 94.12 175 GLN A CA 1
ATOM 1334 C C . GLN A 1 175 ? 5.560 10.386 15.660 1.00 94.12 175 GLN A C 1
ATOM 1336 O O . GLN A 1 175 ? 4.636 9.575 15.645 1.00 94.12 175 GLN A O 1
ATOM 1341 N N . ASP A 1 176 ? 6.229 10.706 16.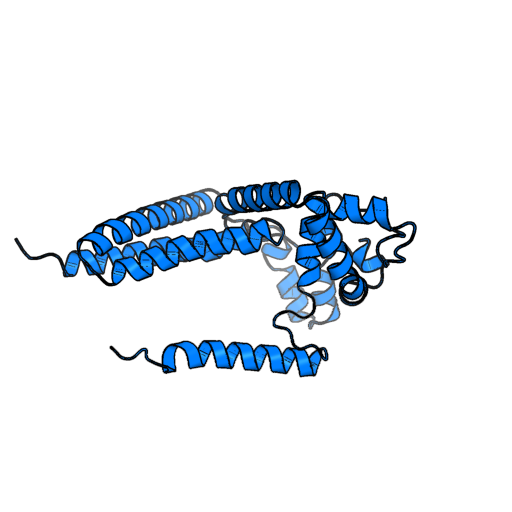766 1.00 95.44 176 ASP A N 1
ATOM 1342 C CA . ASP A 1 176 ? 5.985 10.090 18.066 1.00 95.44 176 ASP A CA 1
ATOM 1343 C C . ASP A 1 176 ? 4.544 10.333 18.518 1.00 95.44 176 ASP A C 1
ATOM 1345 O O . ASP A 1 176 ? 3.849 9.402 18.924 1.00 95.44 176 ASP A O 1
ATOM 1349 N N . LEU A 1 177 ? 4.048 11.568 18.378 1.00 95.81 177 LEU A N 1
ATOM 1350 C CA . LEU A 1 177 ? 2.663 11.905 18.696 1.00 95.81 177 LEU A CA 1
ATOM 1351 C C . LEU A 1 177 ? 1.677 11.079 17.864 1.00 95.81 177 LEU A C 1
ATOM 1353 O O . LEU A 1 177 ? 0.713 10.542 18.417 1.00 95.81 177 LEU A O 1
ATOM 1357 N N . HIS A 1 178 ? 1.905 10.961 16.555 1.00 95.25 178 HIS A N 1
ATOM 1358 C CA . HIS A 1 178 ? 1.058 10.153 15.683 1.00 95.25 178 HIS A CA 1
ATOM 1359 C C . HIS A 1 178 ? 1.089 8.679 16.095 1.00 95.25 178 HIS A C 1
ATOM 1361 O O . HIS A 1 178 ? 0.030 8.070 16.261 1.00 95.25 178 HIS A O 1
ATOM 1367 N N . ALA A 1 179 ? 2.278 8.127 16.334 1.00 95.62 179 ALA A N 1
ATOM 1368 C CA . ALA A 1 179 ? 2.439 6.729 16.690 1.00 95.62 179 ALA A CA 1
ATOM 1369 C C . ALA A 1 179 ? 1.798 6.394 18.042 1.00 95.62 179 ALA A C 1
ATOM 1371 O O . ALA A 1 179 ? 1.025 5.440 18.148 1.00 95.62 179 ALA A O 1
ATOM 1372 N N . VAL A 1 180 ? 2.036 7.220 19.061 1.00 97.12 180 VAL A N 1
ATOM 1373 C CA . VAL A 1 180 ? 1.422 7.070 20.385 1.00 97.12 180 VAL A CA 1
ATOM 1374 C C . VAL A 1 180 ? -0.098 7.196 20.293 1.00 97.12 180 VAL A C 1
ATOM 1376 O O . VAL A 1 180 ? -0.815 6.369 20.855 1.00 97.12 180 VAL A O 1
ATOM 1379 N N . THR A 1 181 ? -0.612 8.175 19.541 1.00 97.44 181 THR A N 1
ATOM 1380 C CA . THR A 1 181 ? -2.061 8.362 19.354 1.00 97.44 181 THR A CA 1
ATOM 1381 C C . THR A 1 181 ? -2.701 7.159 18.664 1.00 97.44 181 THR A C 1
ATOM 1383 O O . THR A 1 181 ? -3.760 6.697 19.093 1.00 97.44 181 THR A O 1
ATOM 1386 N N . ALA A 1 182 ? -2.054 6.616 17.630 1.00 96.94 182 ALA A N 1
ATOM 1387 C CA . ALA A 1 182 ? -2.508 5.419 16.933 1.00 96.94 182 ALA A CA 1
ATOM 1388 C C . ALA A 1 182 ? -2.564 4.205 17.873 1.00 96.94 182 ALA A C 1
ATOM 1390 O O . ALA A 1 182 ? -3.603 3.550 17.970 1.00 96.94 182 ALA A O 1
ATOM 1391 N N . LEU A 1 183 ? -1.490 3.944 18.627 1.00 97.69 183 LEU A N 1
ATOM 1392 C CA . LEU A 1 183 ? -1.419 2.820 19.565 1.00 97.69 183 LEU A CA 1
ATOM 1393 C C . LEU A 1 183 ? -2.451 2.947 20.694 1.00 97.69 183 LEU A C 1
ATOM 1395 O O . LEU A 1 183 ? -3.161 1.983 20.989 1.00 97.69 183 LEU A O 1
ATOM 1399 N N . ILE A 1 184 ? -2.603 4.139 21.282 1.00 98.31 184 ILE A N 1
ATOM 1400 C CA . ILE A 1 184 ? -3.659 4.422 22.267 1.00 98.31 184 ILE A CA 1
ATOM 1401 C C . ILE A 1 184 ? -5.041 4.200 21.651 1.00 98.31 184 ILE A C 1
ATOM 1403 O O . ILE A 1 184 ? -5.908 3.608 22.293 1.00 98.31 184 ILE A O 1
ATOM 1407 N N . GLY A 1 185 ? -5.248 4.619 20.404 1.00 98.31 185 GLY A N 1
ATOM 1408 C CA . GLY A 1 185 ? -6.486 4.390 19.669 1.00 98.31 185 GLY A CA 1
ATOM 1409 C C . GLY A 1 185 ? -6.805 2.908 19.474 1.00 98.31 185 GLY A C 1
ATOM 1410 O O . GLY A 1 185 ? -7.940 2.491 19.704 1.00 98.31 185 GLY A O 1
ATOM 1411 N N . VAL A 1 186 ? -5.814 2.091 19.110 1.00 98.38 186 VAL A N 1
ATOM 1412 C CA . VAL A 1 186 ? -5.972 0.634 18.956 1.00 98.38 186 VAL A CA 1
ATOM 1413 C C . VAL A 1 186 ? -6.303 -0.023 20.299 1.00 98.38 186 VAL A C 1
ATOM 1415 O O . VAL A 1 186 ? -7.271 -0.783 20.387 1.00 98.38 186 VAL A O 1
ATOM 1418 N N . MET A 1 187 ? -5.574 0.322 21.366 1.00 98.56 187 MET A N 1
ATOM 1419 C CA . MET A 1 187 ? -5.865 -0.157 22.726 1.00 98.56 187 MET A CA 1
ATOM 1420 C C . MET A 1 187 ? -7.262 0.276 23.194 1.00 98.56 187 MET A C 1
ATOM 1422 O O . MET A 1 187 ? -8.012 -0.516 23.768 1.00 98.56 187 MET A O 1
ATOM 1426 N N . GLY A 1 188 ? -7.651 1.517 22.901 1.00 98.56 188 GLY A N 1
ATOM 1427 C CA . GLY A 1 188 ? -8.977 2.049 23.191 1.00 98.56 188 GLY A CA 1
ATOM 1428 C C . GLY A 1 188 ? -10.082 1.319 22.427 1.00 98.56 188 GLY A C 1
ATOM 1429 O O . GLY A 1 188 ? -11.106 0.982 23.018 1.00 98.56 188 GLY A O 1
ATOM 1430 N N . CYS A 1 189 ? -9.868 0.989 21.150 1.00 98.62 189 CYS A N 1
ATOM 1431 C CA . CYS A 1 189 ? -10.785 0.149 20.380 1.00 98.62 189 CYS A CA 1
ATOM 1432 C C . CYS A 1 189 ? -10.923 -1.244 21.000 1.00 98.62 189 CYS A C 1
ATOM 1434 O O . CYS A 1 189 ? -12.044 -1.725 21.151 1.00 98.62 189 CYS A O 1
ATOM 1436 N N . ALA A 1 190 ? -9.826 -1.874 21.428 1.00 98.62 190 ALA A N 1
ATOM 1437 C CA . ALA A 1 190 ? -9.889 -3.162 22.119 1.00 98.62 190 ALA A CA 1
ATOM 1438 C C . ALA A 1 190 ? -10.710 -3.070 23.421 1.00 98.62 190 ALA A C 1
ATOM 1440 O O . ALA A 1 190 ? -11.571 -3.915 23.676 1.00 98.62 190 ALA A O 1
ATOM 1441 N N . ALA A 1 191 ? -10.531 -2.006 24.208 1.00 98.50 191 ALA A N 1
ATOM 1442 C CA . ALA A 1 191 ? -11.324 -1.771 25.413 1.00 98.50 191 ALA A CA 1
ATOM 1443 C C . ALA A 1 191 ? -12.818 -1.544 25.103 1.00 98.50 191 ALA A C 1
ATOM 1445 O O . ALA A 1 191 ? -13.680 -2.157 25.738 1.00 98.50 191 ALA A O 1
ATOM 1446 N N . VAL A 1 192 ? -13.141 -0.711 24.105 1.00 98.56 192 VAL A N 1
ATOM 1447 C CA . VAL A 1 192 ? -14.523 -0.471 23.645 1.00 98.56 192 VAL A CA 1
ATOM 1448 C C . VAL A 1 192 ? -15.162 -1.760 23.139 1.00 98.56 192 VAL A C 1
ATOM 1450 O O . VAL A 1 192 ? -16.325 -2.017 23.450 1.00 98.56 192 VAL A O 1
ATOM 1453 N N . LEU A 1 193 ? -14.415 -2.588 22.408 1.00 98.50 193 LEU A N 1
ATOM 1454 C CA . LEU 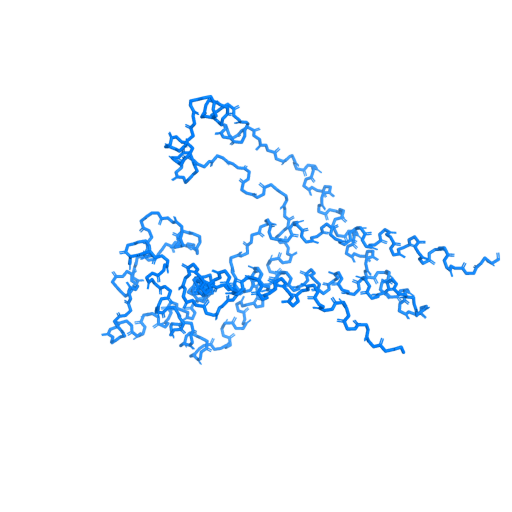A 1 193 ? -14.865 -3.896 21.950 1.00 98.50 193 LEU A CA 1
ATOM 1455 C C . LEU A 1 193 ? -15.228 -4.788 23.139 1.00 98.50 193 LEU A C 1
ATOM 1457 O O . LEU A 1 193 ? -16.356 -5.265 23.210 1.00 98.50 193 LEU A O 1
ATOM 1461 N N . ILE A 1 194 ? -14.324 -4.961 24.106 1.00 98.31 194 ILE A N 1
ATOM 1462 C CA . ILE A 1 194 ? -14.545 -5.837 25.266 1.00 98.31 194 ILE A CA 1
ATOM 1463 C C . ILE A 1 194 ? -15.728 -5.348 26.117 1.00 98.31 194 ILE A C 1
ATOM 1465 O O . ILE A 1 194 ? -16.624 -6.128 26.453 1.00 98.31 194 ILE A O 1
ATOM 1469 N N . ILE A 1 195 ? -15.759 -4.058 26.467 1.00 97.75 195 ILE A N 1
ATOM 1470 C CA . ILE A 1 195 ? -16.809 -3.481 27.322 1.00 97.75 195 ILE A CA 1
ATOM 1471 C C . ILE A 1 195 ? -18.146 -3.458 26.581 1.00 97.75 195 ILE A C 1
ATOM 1473 O O . ILE A 1 195 ? -19.170 -3.865 27.132 1.00 97.75 195 ILE A O 1
ATOM 1477 N N . GLY A 1 196 ? -18.145 -2.999 25.330 1.00 97.25 196 GLY A N 1
ATOM 1478 C CA . GLY A 1 196 ? -19.337 -2.936 24.500 1.00 97.25 196 GLY A CA 1
ATOM 1479 C C . GLY A 1 196 ? -19.916 -4.319 24.228 1.00 97.25 196 GLY A C 1
ATOM 1480 O O . GLY A 1 196 ? -21.129 -4.475 24.299 1.00 97.25 196 GLY A O 1
ATOM 1481 N N . TRP A 1 197 ? -19.075 -5.335 24.017 1.00 97.31 197 TRP A N 1
ATOM 1482 C CA . TRP A 1 197 ? -19.517 -6.717 23.839 1.00 97.31 197 TRP A CA 1
ATOM 1483 C C . TRP A 1 197 ? -20.232 -7.233 25.088 1.00 97.31 197 TRP A C 1
ATOM 1485 O O . TRP A 1 197 ? -21.359 -7.722 25.004 1.00 97.31 197 TRP A O 1
ATOM 1495 N N . ARG A 1 198 ? -19.630 -7.037 26.271 1.00 96.38 198 ARG A N 1
ATOM 1496 C CA . ARG A 1 198 ? -20.240 -7.413 27.559 1.00 96.38 198 ARG A CA 1
ATOM 1497 C C . ARG A 1 198 ? -21.563 -6.689 27.816 1.00 96.38 198 ARG A C 1
ATOM 1499 O O . ARG A 1 198 ? -22.481 -7.282 28.370 1.00 96.38 198 ARG A O 1
ATOM 1506 N N . ARG A 1 199 ? -21.677 -5.428 27.390 1.00 95.56 199 ARG A N 1
ATOM 1507 C CA . ARG A 1 199 ? -22.895 -4.607 27.521 1.00 95.56 199 ARG A CA 1
ATOM 1508 C C . ARG A 1 199 ? -23.876 -4.749 26.350 1.00 95.56 199 ARG A C 1
ATOM 1510 O O . ARG A 1 199 ? -24.883 -4.050 26.339 1.00 95.56 199 ARG A O 1
ATOM 1517 N N . ARG A 1 200 ? -23.591 -5.608 25.360 1.00 94.62 200 ARG A N 1
ATOM 1518 C CA . ARG A 1 200 ? -24.361 -5.743 24.104 1.00 94.62 200 ARG A CA 1
ATOM 1519 C C . ARG A 1 200 ? -24.611 -4.400 23.395 1.00 94.62 200 ARG A C 1
ATOM 1521 O O . ARG A 1 200 ? -25.672 -4.166 22.825 1.00 94.62 200 ARG A O 1
ATOM 1528 N N . HIS A 1 201 ? -23.626 -3.508 23.443 1.00 96.50 201 HIS A N 1
ATOM 1529 C CA . HIS A 1 201 ? -23.702 -2.158 22.900 1.00 96.50 201 HIS A CA 1
ATOM 1530 C C . HIS A 1 201 ? -23.147 -2.100 21.469 1.00 96.50 201 HIS A C 1
ATOM 1532 O O . HIS A 1 201 ? -22.092 -2.668 21.180 1.00 96.50 201 HIS A O 1
ATOM 1538 N N . ALA A 1 202 ? -23.800 -1.339 20.584 1.00 95.44 202 ALA A N 1
ATOM 1539 C CA . ALA A 1 202 ? -23.438 -1.250 19.162 1.00 95.44 202 ALA A CA 1
ATOM 1540 C C . ALA A 1 202 ? -21.997 -0.756 18.907 1.00 95.44 202 ALA A C 1
ATOM 1542 O O . ALA A 1 202 ? -21.387 -1.119 17.904 1.00 95.44 202 ALA A O 1
ATOM 1543 N N . ALA A 1 203 ? -21.423 0.015 19.840 1.00 96.88 203 ALA A N 1
ATOM 1544 C CA . ALA A 1 203 ? -20.031 0.480 19.776 1.00 96.88 203 ALA A CA 1
ATOM 1545 C C . ALA A 1 203 ? -19.006 -0.662 19.619 1.00 96.88 203 ALA A C 1
ATOM 1547 O O . ALA A 1 203 ? -17.967 -0.460 18.996 1.00 96.88 203 ALA A O 1
ATOM 1548 N N . ALA A 1 204 ? -19.309 -1.866 20.125 1.00 97.69 204 ALA A N 1
ATOM 1549 C CA . ALA A 1 204 ? -18.442 -3.029 19.947 1.00 97.69 204 ALA A CA 1
ATOM 1550 C C . ALA A 1 204 ? -18.289 -3.425 18.473 1.00 97.69 204 ALA A C 1
ATOM 1552 O O . ALA A 1 204 ? -17.193 -3.778 18.051 1.00 97.69 204 ALA A O 1
ATOM 1553 N N . GLY A 1 205 ? -19.359 -3.315 17.678 1.00 97.12 205 GLY A N 1
ATOM 1554 C CA . GLY A 1 205 ? -19.317 -3.615 16.246 1.00 97.12 205 GLY A CA 1
ATOM 1555 C C . GLY A 1 205 ? -18.388 -2.668 15.486 1.00 97.12 205 GLY A C 1
ATOM 1556 O O . GLY A 1 205 ? -17.569 -3.123 14.694 1.00 97.12 205 GLY A O 1
ATOM 1557 N N . PHE A 1 206 ? -18.448 -1.366 15.783 1.00 97.25 206 PHE A N 1
ATOM 1558 C CA . PHE A 1 206 ? -17.551 -0.371 15.180 1.00 97.25 206 PHE A CA 1
ATOM 1559 C C . PHE A 1 206 ? -16.089 -0.585 15.582 1.00 97.25 206 PHE A C 1
ATOM 1561 O O . PHE A 1 206 ? -15.200 -0.516 14.733 1.00 97.25 206 PHE A O 1
ATOM 1568 N N . ALA A 1 207 ? -15.834 -0.893 16.857 1.00 98.25 207 ALA A N 1
ATOM 1569 C CA . ALA A 1 207 ? -14.490 -1.201 17.333 1.00 98.25 207 ALA A CA 1
ATOM 1570 C C . ALA A 1 207 ? -13.925 -2.472 16.676 1.00 98.25 207 ALA A C 1
ATOM 1572 O O . ALA A 1 207 ? -12.801 -2.451 16.180 1.00 98.25 207 ALA A O 1
ATOM 1573 N N . ALA A 1 208 ? -14.716 -3.549 16.591 1.00 98.44 208 ALA A N 1
ATOM 1574 C CA . ALA A 1 208 ? -14.328 -4.772 15.889 1.00 98.44 208 ALA A CA 1
ATOM 1575 C C . ALA A 1 208 ? -14.037 -4.508 14.407 1.00 98.44 208 ALA A C 1
ATOM 1577 O O . ALA A 1 208 ? -12.983 -4.900 13.915 1.00 98.44 208 ALA A O 1
ATOM 1578 N N . ALA A 1 209 ? -14.931 -3.799 13.711 1.00 97.94 209 ALA A N 1
ATOM 1579 C CA . ALA A 1 209 ? -14.749 -3.453 12.304 1.00 97.94 209 ALA A CA 1
ATOM 1580 C C . ALA A 1 209 ? -13.465 -2.643 12.075 1.00 97.94 209 ALA A C 1
ATOM 1582 O O . ALA A 1 209 ? -12.755 -2.891 11.107 1.00 97.94 209 ALA A O 1
ATOM 1583 N N . THR A 1 210 ? -13.130 -1.730 12.988 1.00 98.06 210 THR A N 1
ATOM 1584 C CA . THR A 1 210 ? -11.911 -0.911 12.901 1.00 98.06 210 THR A CA 1
ATOM 1585 C C . THR A 1 210 ? -10.648 -1.743 13.097 1.00 98.06 210 THR A C 1
ATOM 1587 O O . THR A 1 210 ? -9.713 -1.626 12.311 1.00 98.06 210 THR A O 1
ATOM 1590 N N . LEU A 1 211 ? -10.623 -2.626 14.099 1.00 98.31 211 LEU A N 1
ATOM 1591 C CA . LEU A 1 211 ? -9.486 -3.523 14.334 1.00 98.31 211 LEU A CA 1
ATOM 1592 C C . LEU A 1 211 ? -9.287 -4.498 13.165 1.00 98.31 211 LEU A C 1
ATOM 1594 O O . LEU A 1 211 ? -8.161 -4.699 12.713 1.00 98.31 211 LEU A O 1
ATOM 1598 N N . ILE A 1 212 ? -10.379 -5.050 12.627 1.00 98.06 212 ILE A N 1
ATOM 1599 C CA . ILE A 1 212 ? -10.342 -5.892 11.426 1.00 98.06 212 ILE A CA 1
ATOM 1600 C C . ILE A 1 212 ? -9.830 -5.085 10.231 1.00 98.06 212 ILE A C 1
ATOM 1602 O O . ILE A 1 212 ? -8.978 -5.582 9.506 1.00 98.06 212 ILE A O 1
ATOM 1606 N N . ALA A 1 213 ? -10.295 -3.848 10.036 1.00 97.25 213 ALA A N 1
ATOM 1607 C CA . ALA A 1 213 ? -9.847 -2.991 8.940 1.00 97.25 213 ALA A CA 1
ATOM 1608 C C . ALA A 1 213 ? -8.344 -2.685 9.020 1.00 97.25 213 ALA A C 1
ATOM 1610 O O . ALA A 1 213 ? -7.669 -2.723 7.997 1.00 97.25 213 ALA A O 1
ATOM 1611 N N . VAL A 1 214 ? -7.802 -2.454 10.219 1.00 97.38 214 VAL A N 1
ATOM 1612 C CA . VAL A 1 214 ? -6.358 -2.269 10.433 1.00 97.38 214 VAL A CA 1
ATOM 1613 C C . VAL A 1 214 ? -5.558 -3.506 10.013 1.00 97.38 214 VAL A C 1
ATOM 1615 O O . VAL A 1 214 ? -4.559 -3.378 9.303 1.00 97.38 214 VAL A O 1
ATOM 1618 N N . VAL A 1 215 ? -5.994 -4.702 10.417 1.00 97.56 215 VAL A N 1
ATOM 1619 C CA . VAL A 1 215 ? -5.317 -5.959 10.052 1.00 97.56 215 VAL A CA 1
ATOM 1620 C C . VAL A 1 215 ? -5.475 -6.254 8.561 1.00 97.56 215 VAL A C 1
ATOM 1622 O O . VAL A 1 215 ? -4.502 -6.592 7.892 1.00 97.56 215 VAL A O 1
ATOM 1625 N N . ALA A 1 216 ? -6.679 -6.077 8.020 1.00 97.31 216 ALA A N 1
ATOM 1626 C CA . ALA A 1 216 ? -6.971 -6.286 6.609 1.00 97.31 216 ALA A CA 1
ATOM 1627 C C . ALA A 1 216 ? -6.178 -5.324 5.717 1.00 97.31 216 ALA A C 1
ATOM 1629 O O . ALA A 1 216 ? -5.647 -5.753 4.698 1.00 97.31 216 ALA A O 1
ATOM 1630 N N . ASN A 1 217 ? -6.034 -4.054 6.110 1.00 97.31 217 ASN A N 1
ATOM 1631 C CA . ASN A 1 217 ? -5.218 -3.094 5.371 1.00 97.31 217 ASN A CA 1
ATOM 1632 C C . ASN A 1 217 ? -3.753 -3.541 5.328 1.00 97.31 217 ASN A C 1
ATOM 1634 O O . ASN A 1 217 ? -3.182 -3.570 4.245 1.00 97.31 217 ASN A O 1
ATOM 1638 N N . ALA A 1 218 ? -3.178 -3.991 6.453 1.00 97.12 218 ALA A N 1
ATOM 1639 C CA . ALA A 1 218 ? -1.824 -4.551 6.456 1.00 97.12 218 ALA A CA 1
ATOM 1640 C C . ALA A 1 218 ? -1.683 -5.799 5.575 1.00 97.12 218 ALA A C 1
ATOM 1642 O O . ALA A 1 218 ? -0.687 -5.937 4.867 1.00 97.12 218 ALA A O 1
ATOM 1643 N N . ALA A 1 219 ? -2.670 -6.693 5.601 1.00 97.06 219 ALA A N 1
ATOM 1644 C CA . ALA A 1 219 ? -2.656 -7.912 4.800 1.00 97.06 219 ALA A CA 1
ATOM 1645 C C . ALA A 1 219 ? -2.742 -7.613 3.296 1.00 97.06 219 ALA A C 1
ATOM 1647 O O . ALA A 1 219 ? -2.025 -8.204 2.496 1.00 97.06 219 ALA A O 1
ATOM 1648 N N . ILE A 1 220 ? -3.579 -6.653 2.902 1.00 94.75 220 ILE A N 1
ATOM 1649 C CA . ILE A 1 220 ? -3.738 -6.256 1.501 1.00 94.75 220 ILE A CA 1
ATOM 1650 C C . ILE A 1 220 ? -2.518 -5.462 1.026 1.00 94.75 220 ILE A C 1
ATOM 1652 O O . ILE A 1 220 ? -1.956 -5.770 -0.019 1.00 94.75 220 ILE A O 1
ATOM 1656 N N . SER A 1 221 ? -2.090 -4.444 1.774 1.00 94.00 221 SER A N 1
ATOM 1657 C CA . SER A 1 221 ? -1.030 -3.539 1.325 1.00 94.00 221 SER A CA 1
ATOM 1658 C C . SER A 1 221 ? 0.370 -4.120 1.513 1.00 94.00 221 SER A C 1
ATOM 1660 O O . SER A 1 221 ? 1.232 -3.924 0.666 1.00 94.00 221 SER A O 1
ATOM 1662 N N . GLY A 1 222 ? 0.602 -4.846 2.606 1.00 92.69 222 GLY A N 1
ATOM 1663 C CA . GLY A 1 222 ? 1.873 -5.505 2.879 1.00 92.69 222 GLY A CA 1
ATOM 1664 C C . GLY A 1 222 ? 1.954 -6.886 2.244 1.00 92.69 222 GLY A C 1
ATOM 1665 O O . GLY A 1 222 ? 2.942 -7.206 1.600 1.00 92.69 222 GLY A O 1
ATOM 1666 N N . GLY A 1 223 ? 0.915 -7.704 2.408 1.00 92.31 223 GLY A N 1
ATOM 1667 C CA . GLY A 1 223 ? 0.917 -9.083 1.921 1.00 92.31 223 GLY A CA 1
ATOM 1668 C C . GLY A 1 223 ? 0.790 -9.214 0.401 1.00 92.31 223 GLY A C 1
ATOM 1669 O O . GLY A 1 223 ? 1.398 -10.112 -0.165 1.00 92.31 223 GLY A O 1
ATOM 1670 N N . LEU A 1 224 ? 0.046 -8.327 -0.276 1.00 92.94 224 LEU A N 1
ATOM 1671 C CA . LEU A 1 224 ? -0.162 -8.391 -1.737 1.00 92.94 224 LEU A CA 1
ATOM 1672 C C . LEU A 1 224 ? 0.605 -7.314 -2.525 1.00 92.94 224 LEU A C 1
ATOM 1674 O O . LEU A 1 224 ? 0.523 -7.278 -3.753 1.00 92.94 224 LEU A O 1
ATOM 1678 N N . SER A 1 225 ? 1.326 -6.423 -1.841 1.00 92.50 225 SER A N 1
ATOM 1679 C CA . SER A 1 225 ? 2.106 -5.333 -2.444 1.00 92.50 225 SER A CA 1
ATOM 1680 C C . SER A 1 225 ? 3.372 -5.056 -1.615 1.00 92.50 225 SER A C 1
ATOM 1682 O O . SER A 1 225 ? 3.798 -5.878 -0.805 1.00 92.50 225 SER A O 1
ATOM 1684 N N . THR A 1 226 ? 4.053 -3.940 -1.848 1.00 91.31 226 THR A N 1
ATOM 1685 C CA . THR A 1 226 ? 5.242 -3.553 -1.074 1.00 91.31 226 THR A CA 1
ATOM 1686 C C . THR A 1 226 ? 4.828 -2.922 0.258 1.00 91.31 226 THR A C 1
ATOM 1688 O O . THR A 1 226 ? 4.045 -1.975 0.239 1.00 91.31 226 THR A O 1
ATOM 1691 N N . PRO A 1 227 ? 5.367 -3.345 1.419 1.00 93.44 227 PRO A N 1
ATOM 1692 C CA . PRO A 1 227 ? 5.068 -2.648 2.663 1.00 93.44 227 PRO A CA 1
ATOM 1693 C C . PRO A 1 227 ? 5.639 -1.223 2.684 1.00 93.44 227 PRO A C 1
ATOM 1695 O O . PRO A 1 227 ? 6.851 -1.045 2.541 1.00 93.44 227 PRO A O 1
ATOM 1698 N N . HIS A 1 228 ? 4.774 -0.234 2.918 1.00 95.31 228 HIS A N 1
ATOM 1699 C CA . HIS A 1 228 ? 5.125 1.189 3.011 1.00 95.31 228 HIS A CA 1
ATOM 1700 C C . HIS A 1 228 ? 4.422 1.869 4.184 1.00 95.31 228 HIS A C 1
ATOM 1702 O O . HIS A 1 228 ? 3.281 1.535 4.519 1.00 95.31 228 HIS A O 1
ATOM 1708 N N . HIS A 1 229 ? 5.065 2.882 4.764 1.00 96.19 229 HIS A N 1
ATOM 1709 C CA . HIS A 1 229 ? 4.523 3.621 5.905 1.00 96.19 229 HIS A CA 1
ATOM 1710 C C . HIS A 1 229 ? 3.206 4.339 5.551 1.00 96.19 229 HIS A C 1
ATOM 1712 O O . HIS A 1 229 ? 2.258 4.317 6.342 1.00 96.19 229 HIS A O 1
ATOM 1718 N N . ARG A 1 230 ? 3.077 4.868 4.321 1.00 93.44 230 ARG A N 1
ATOM 1719 C CA . ARG A 1 230 ? 1.855 5.543 3.831 1.00 93.44 230 ARG A CA 1
ATOM 1720 C C . ARG A 1 230 ? 0.585 4.693 3.855 1.00 93.44 230 ARG A C 1
ATOM 1722 O O . ARG A 1 230 ? -0.512 5.253 3.865 1.00 93.44 230 ARG A O 1
ATOM 1729 N N . TYR A 1 231 ? 0.703 3.366 3.796 1.00 94.62 231 TYR A N 1
ATOM 1730 C CA . TYR A 1 231 ? -0.470 2.499 3.718 1.00 94.62 231 TYR A CA 1
ATOM 1731 C C . TYR A 1 231 ? -1.153 2.361 5.070 1.00 94.62 231 TYR A C 1
ATOM 1733 O O . TYR A 1 231 ? -2.364 2.572 5.158 1.00 94.62 231 TYR A O 1
ATOM 1741 N N . GLN A 1 232 ? -0.398 2.070 6.132 1.00 95.62 232 GLN A N 1
ATOM 1742 C CA . GLN A 1 232 ? -0.992 1.955 7.461 1.00 95.62 232 GLN A CA 1
ATOM 1743 C C . GLN A 1 232 ? -1.177 3.289 8.169 1.00 95.62 232 GLN A C 1
ATOM 1745 O O . GLN A 1 232 ? -2.132 3.403 8.935 1.00 95.62 232 GLN A O 1
ATOM 1750 N N . SER A 1 233 ? -0.373 4.320 7.887 1.00 94.81 233 SER A N 1
ATOM 1751 C CA . SER A 1 233 ? -0.552 5.632 8.530 1.00 94.81 233 SER A CA 1
ATOM 1752 C C . SER A 1 233 ? -1.956 6.212 8.309 1.00 94.81 233 SER A C 1
ATOM 1754 O O . SER A 1 233 ? -2.561 6.749 9.234 1.00 94.81 233 SER A O 1
ATOM 1756 N N . ARG A 1 234 ? -2.541 6.004 7.122 1.00 91.56 234 ARG A N 1
ATOM 1757 C CA . ARG A 1 234 ? -3.919 6.424 6.800 1.00 91.56 234 ARG A CA 1
ATOM 1758 C C . ARG A 1 234 ? -4.986 5.628 7.555 1.00 91.56 234 ARG A C 1
ATOM 1760 O O . ARG A 1 234 ? -5.988 6.197 7.979 1.00 91.56 234 ARG A O 1
ATOM 1767 N N . ALA A 1 235 ? -4.791 4.320 7.715 1.00 94.38 235 ALA A N 1
ATOM 1768 C CA . ALA A 1 235 ? -5.762 3.446 8.375 1.00 94.38 235 ALA A CA 1
ATOM 1769 C C . ALA A 1 235 ? -5.729 3.588 9.905 1.00 94.38 235 ALA A C 1
ATOM 1771 O O . ALA A 1 235 ? -6.774 3.545 10.557 1.00 94.38 235 ALA A O 1
ATOM 1772 N N . MET A 1 236 ? -4.543 3.809 10.481 1.00 95.25 236 MET A N 1
ATOM 1773 C CA . MET A 1 236 ? -4.340 3.922 11.928 1.00 95.25 236 MET A CA 1
ATOM 1774 C C . MET A 1 236 ? -5.108 5.085 12.563 1.00 95.25 236 MET A C 1
ATOM 1776 O O . MET A 1 236 ? -5.484 4.995 13.730 1.00 95.25 236 MET A O 1
ATOM 1780 N N . MET A 1 237 ? -5.432 6.131 11.796 1.00 92.94 237 MET A N 1
ATOM 1781 C CA . MET A 1 237 ? -6.247 7.260 12.265 1.00 92.94 237 MET A CA 1
ATOM 1782 C C . MET A 1 237 ? -7.698 6.884 12.609 1.00 92.94 237 MET A C 1
ATOM 1784 O O . MET A 1 237 ? -8.345 7.587 13.388 1.00 92.94 237 MET A O 1
ATOM 1788 N N . LEU A 1 238 ? -8.221 5.768 12.089 1.00 95.75 238 LEU A N 1
ATOM 1789 C CA . LEU A 1 238 ? -9.580 5.311 12.405 1.00 95.75 238 LEU A CA 1
ATOM 1790 C C . LEU A 1 238 ? -9.710 4.865 13.867 1.00 95.75 238 LEU A C 1
ATOM 1792 O O . LEU A 1 238 ? -10.733 5.111 14.510 1.00 95.75 238 LEU A O 1
ATOM 1796 N N . ALA A 1 239 ? -8.665 4.233 14.405 1.00 97.56 239 ALA A N 1
ATOM 1797 C CA . ALA A 1 239 ? -8.668 3.665 15.746 1.00 97.56 239 ALA A CA 1
ATOM 1798 C C . ALA A 1 239 ? -8.893 4.708 16.862 1.00 97.56 239 ALA A C 1
ATOM 1800 O O . ALA A 1 239 ? -9.810 4.511 17.664 1.00 97.56 239 ALA A O 1
ATOM 1801 N N . PRO A 1 240 ? -8.154 5.836 16.941 1.00 97.88 240 PRO A N 1
ATOM 1802 C CA . PRO A 1 240 ? -8.403 6.845 17.969 1.00 97.88 240 PRO A CA 1
ATOM 1803 C C . PRO A 1 240 ? -9.795 7.478 17.850 1.00 97.88 240 PRO A C 1
ATOM 1805 O O . PRO A 1 240 ? -10.452 7.683 18.871 1.00 97.88 240 PRO A O 1
ATOM 1808 N N . ALA A 1 241 ? -10.298 7.716 16.633 1.00 97.56 241 ALA A N 1
ATOM 1809 C CA . ALA A 1 241 ? -11.640 8.265 16.430 1.00 97.56 241 ALA A CA 1
ATOM 1810 C C . ALA A 1 241 ? -12.734 7.323 16.968 1.00 97.56 241 ALA A C 1
ATOM 1812 O O . ALA A 1 241 ? -13.618 7.744 17.719 1.00 97.56 241 ALA A O 1
ATOM 1813 N N . VAL A 1 242 ? -12.652 6.032 16.640 1.00 97.94 242 VAL A N 1
ATOM 1814 C CA . VAL A 1 242 ? -13.627 5.030 17.096 1.00 97.94 242 VAL A CA 1
ATOM 1815 C C . VAL A 1 242 ? -13.501 4.756 18.593 1.00 97.94 242 VAL A C 1
ATOM 1817 O O . VAL A 1 242 ? -14.522 4.631 19.272 1.00 97.94 242 VAL A O 1
ATOM 1820 N N . ALA A 1 243 ? -12.284 4.736 19.138 1.00 98.31 243 ALA A N 1
ATOM 1821 C CA . ALA A 1 243 ? -12.058 4.614 20.575 1.00 98.31 243 ALA A CA 1
ATOM 1822 C C . ALA A 1 243 ? -12.703 5.769 21.359 1.00 98.31 243 ALA A C 1
ATOM 1824 O O . ALA A 1 243 ? -13.405 5.527 22.344 1.00 98.31 243 ALA A O 1
ATOM 1825 N N . LEU A 1 244 ? -12.519 7.013 20.901 1.00 98.19 244 LEU A N 1
ATOM 1826 C CA . LEU A 1 244 ? -13.104 8.205 21.522 1.00 98.19 244 LEU A CA 1
ATOM 1827 C C . LEU A 1 244 ? -14.636 8.178 21.477 1.00 98.19 244 LEU A C 1
ATOM 1829 O O . LEU A 1 244 ? -15.290 8.289 22.518 1.00 98.19 244 LEU A O 1
ATOM 1833 N N . LEU A 1 245 ? -15.220 7.994 20.289 1.00 97.81 245 LEU A N 1
ATOM 1834 C CA . LEU A 1 245 ? -16.675 8.000 20.104 1.00 97.81 245 LEU A CA 1
ATOM 1835 C C . LEU A 1 245 ? -17.345 6.816 20.811 1.00 97.81 245 LEU A C 1
ATOM 1837 O O . LEU A 1 245 ? -18.354 6.985 21.501 1.00 97.81 245 LEU A O 1
ATOM 1841 N N . GLY A 1 246 ? -16.765 5.621 20.687 1.00 97.56 246 GLY A N 1
ATOM 1842 C CA . GLY A 1 246 ? -17.250 4.413 21.345 1.00 97.56 246 GLY A CA 1
ATOM 1843 C C . GLY A 1 246 ? -17.153 4.506 22.867 1.00 97.56 246 GLY A C 1
ATOM 1844 O O . GLY A 1 246 ? -18.112 4.173 23.565 1.00 97.56 246 GLY A O 1
ATOM 1845 N N . GLY A 1 247 ? -16.041 5.029 23.389 1.00 97.19 247 GLY A N 1
ATOM 1846 C CA . GLY A 1 247 ? -15.855 5.278 24.817 1.00 97.19 247 GLY A CA 1
ATOM 1847 C C . GLY A 1 247 ? -16.868 6.281 25.370 1.00 97.19 247 GLY A C 1
ATOM 1848 O O . GLY A 1 247 ? -17.488 6.025 26.405 1.00 97.19 247 GLY A O 1
ATOM 1849 N N . ALA A 1 248 ? -17.106 7.387 24.659 1.00 97.00 248 ALA A N 1
ATOM 1850 C CA . ALA A 1 248 ? -18.119 8.373 25.032 1.00 97.00 248 ALA A CA 1
ATOM 1851 C C . ALA A 1 248 ? -19.538 7.775 25.037 1.00 97.00 248 ALA A C 1
ATOM 1853 O O . ALA A 1 248 ? -20.295 7.990 25.987 1.00 97.00 248 ALA A O 1
ATOM 1854 N N . ALA A 1 249 ? -19.888 6.976 24.025 1.00 96.06 249 ALA A N 1
ATOM 1855 C CA . ALA A 1 249 ? -21.189 6.315 23.941 1.00 96.06 249 ALA A CA 1
ATOM 1856 C C . ALA A 1 249 ? -21.409 5.301 25.081 1.00 96.06 249 ALA A C 1
ATOM 1858 O O . ALA A 1 249 ? -22.485 5.256 25.684 1.00 96.06 249 ALA A O 1
ATOM 1859 N N . LEU A 1 250 ? -20.376 4.527 25.434 1.00 95.75 250 LEU A N 1
ATOM 1860 C CA . LEU A 1 250 ? -20.431 3.572 26.545 1.00 95.75 250 LEU A CA 1
ATOM 1861 C C . LEU A 1 250 ? -20.554 4.254 27.912 1.00 95.75 250 LEU A C 1
ATOM 1863 O O . LEU A 1 250 ? -21.236 3.719 28.787 1.00 95.75 250 LEU A O 1
ATOM 1867 N N . ARG A 1 251 ? -19.914 5.418 28.101 1.00 94.12 251 ARG A N 1
ATOM 1868 C CA . ARG A 1 251 ? -20.038 6.222 29.328 1.00 94.12 251 ARG A CA 1
ATOM 1869 C C . ARG A 1 251 ? -21.448 6.777 29.499 1.00 94.12 251 ARG A C 1
ATOM 1871 O O . ARG A 1 251 ? -22.003 6.660 30.582 1.00 94.12 251 ARG A O 1
ATOM 1878 N N . ARG A 1 252 ? -22.046 7.319 28.432 1.00 91.38 252 ARG A N 1
ATOM 1879 C CA . ARG A 1 252 ? -23.426 7.842 28.460 1.00 91.38 252 ARG A CA 1
ATOM 1880 C C . ARG A 1 252 ? -24.476 6.767 28.737 1.00 91.38 252 ARG A C 1
ATOM 1882 O O . ARG A 1 252 ? -25.521 7.074 29.289 1.00 91.38 252 ARG A O 1
ATOM 1889 N N . SER A 1 253 ? -24.189 5.526 28.354 1.00 85.62 253 SER A N 1
ATOM 1890 C CA . SER A 1 253 ? -25.088 4.384 28.555 1.00 85.62 253 SER A CA 1
ATOM 1891 C C . SER A 1 253 ? -24.855 3.656 29.884 1.00 85.62 253 SER A C 1
ATOM 1893 O O . SER A 1 253 ? -25.467 2.617 30.126 1.00 85.62 253 SER A O 1
ATOM 1895 N N . ALA A 1 254 ? -23.926 4.127 30.724 1.00 79.19 254 ALA A N 1
ATOM 1896 C CA . ALA A 1 254 ? -23.732 3.556 32.049 1.00 79.19 254 ALA A CA 1
ATOM 1897 C C . ALA A 1 254 ? -24.914 3.960 32.952 1.00 79.19 254 ALA A C 1
ATOM 1899 O O . ALA A 1 254 ? -25.278 5.137 32.951 1.00 79.19 254 ALA A O 1
ATOM 1900 N N . PRO A 1 255 ? -25.517 3.027 33.711 1.00 64.81 255 PRO A N 1
ATOM 1901 C CA . PRO A 1 255 ? -26.525 3.392 34.699 1.00 64.81 255 PRO A CA 1
ATOM 1902 C C . PRO A 1 255 ? -25.900 4.361 35.709 1.00 64.81 255 PRO A C 1
ATOM 1904 O O . PRO A 1 255 ? -24.789 4.120 36.184 1.00 64.81 255 PRO A O 1
ATOM 1907 N N . VAL A 1 256 ? -26.592 5.468 35.990 1.00 60.16 256 VAL A N 1
ATOM 1908 C CA . VAL A 1 256 ? -26.215 6.387 37.070 1.00 60.16 256 VAL A CA 1
ATOM 1909 C C . VAL A 1 256 ? -26.388 5.607 38.370 1.00 60.16 256 VAL A C 1
ATOM 1911 O O . VAL A 1 256 ? -27.501 5.189 38.682 1.00 60.16 256 VAL A O 1
ATOM 1914 N N . SER A 1 257 ? -25.273 5.315 39.039 1.00 48.72 257 SER A N 1
ATOM 1915 C CA . SER A 1 257 ? -25.238 4.717 40.377 1.00 48.72 257 SER A CA 1
ATOM 1916 C C . SER A 1 257 ? -25.728 5.699 41.425 1.00 48.72 257 SER A C 1
ATOM 1918 O O . SER A 1 257 ? -25.259 6.859 41.340 1.00 48.72 257 SER A O 1
#

Radius of gyration: 22.88 Å; chains: 1; bounding box: 54×55×64 Å

Sequence (257 aa):
GRPNCGVLAAPILAMAALVTMNVAAHGRVSLSPYGNMFLLARVIYDGPGMQALRTHCPSAGWRLCPFVDRFPQTSDQFLWRADSPVMLAGGHKAVSADADAIIRIALHDNPGAEIGAFVHNTLRQLTMFETGDEIHAWPGSVTPWIDRDFPPAERARYAAALQTQDLLAVPNWMQDLHAVTALIGVMGCAAVLIIGWRRRHAAAGFAAATLIAVVANAAISGGLSTPHHRYQSRAMMLAPAVALLGGAALRRSAPVS

pLDDT: mean 93.85,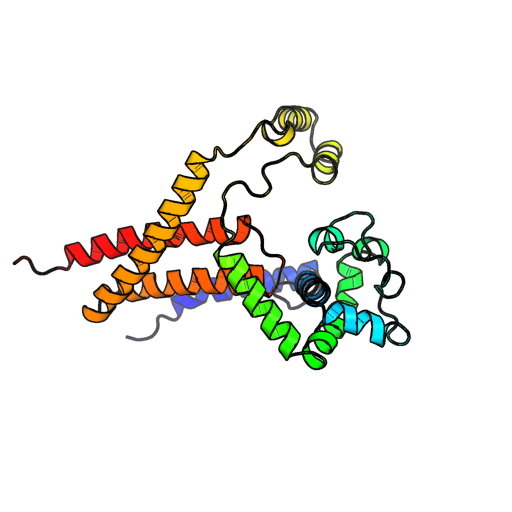 std 8.1, range [45.34, 98.62]